Protein 1PHK (pdb70)

Secondary structure (DSSP, 8-state):
-TTTEEEEEEEEE-SSEEEEEEEETTTTEEEEEEEEETT-STT--HHHHHHHHHHHHHHHHHHHHHTT-TTBPPEEEEEE-SSEEEEEEE--TT-BHHHHHHHHSS--HHHHHHHHHHHHHHHHHHHHTTEE-S--SGGGEEE-TT--EEE---TT-EEPPTT--B----S-GGG--HHHHHHHH-TTS--B-THHHHHHHHHHHHHHHHSS-SS--SSHHHHHHHHHHT-----TTTGGGS-HHHHHHHHHH--SSGGGSPPHHHHTTSGGG-TT-

Solvent-accessible surface area: 13698 Å² total; per-residue (Å²): 19,107,142,53,9,73,55,71,91,72,85,28,167,38,163,34,14,32,36,75,60,0,24,38,94,98,68,98,128,56,36,9,0,31,16,8,29,0,50,41,42,85,100,60,41,95,103,64,35,113,98,22,45,99,42,4,72,87,9,5,62,1,2,150,94,9,49,61,47,100,21,6,5,66,21,94,43,38,58,97,68,129,30,76,2,10,0,0,20,47,26,21,116,94,24,48,0,93,72,47,14,88,154,84,103,47,2,63,35,156,55,0,43,132,10,0,84,14,0,0,80,0,0,34,34,1,23,177,76,40,0,0,0,26,16,1,27,1,52,10,0,36,2,24,86,110,74,52,4,36,0,15,40,1,25,73,2,6,74,13,99,132,66,70,105,9,88,94,75,28,23,50,63,4,27,12,1,2,7,6,6,65,2,63,144,67,120,132,36,109,9,5,3,59,62,3,1,3,0,11,0,0,0,0,0,12,12,0,1,9,33,51,49,15,2,153,61,111,47,58,69,69,15,40,158,46,0,44,62,18,108,46,134,52,15,84,107,80,5,106,134,33,45,114,55,0,31,51,0,0,37,101,0,11,34,39,92,28,129,154,8,39,63,3,131,79,0,38,67,9,92,10,8,74,125,196,155

GO terms:
  GO:0004689 phosphorylase kinase activity (F, IDA)
  GO:0005964 phosphorylase kinase complex (C, IDA)
  GO:0098723 skeletal muscle myofibril (C, IDA)

CATH classification: 3.30.200.20 (+1 more: 1.10.510.10)

Organism: Oryctolagus cuniculus (NCBI:txid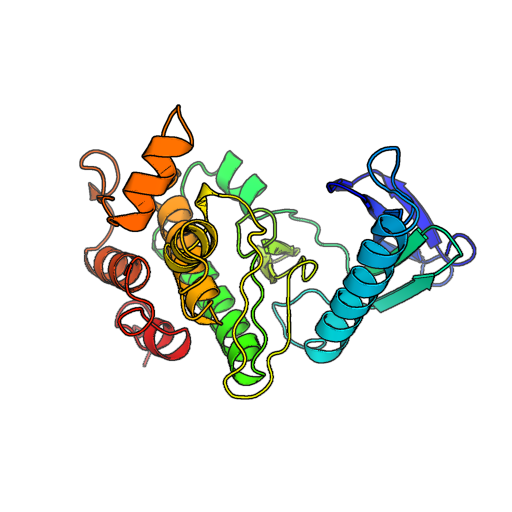9986)

Sequence (277 aa):
FYENYEPKEILGRGVSSVVRRCIHKPTCKEYAVKIIDVTGGGSFSAEEVQELREATLKEVDILRKVSGHPNIIQLKDTYETNTFFFLVFDLMKKGELFDYLTEKVTLSEKETRKIMRALLEVICALHKLNIVHRDLKPENILLDDDMNIKLTDFGFSCQLDPGEKLREVCGTPSYLAPEIIECSMNDNHPGYGKEVDMWSTGVIMYTLLAGSPPFWHRKQMLMLRMIMSGNYQFGSPEWDDYSDTVKDLVSRFLVVQPQKRYTAEEALAHPFFQQYV

Structure (mmCIF, N/CA/C/O backbone):
data_1PHK
#
_entry.id   1PHK
#
_cell.length_a   47.600
_cell.length_b   67.400
_cell.length_c   110.800
_cell.angle_alpha   90.00
_cell.angle_beta   90.00
_cell.angle_gamma   90.00
#
_symmetry.space_group_name_H-M   'P 21 21 21'
#
loop_
_entity.id
_entity.type
_entity.pdbx_description
1 polymer 'PHOSPHORYLASE KINASE'
2 non-polymer 'MANGANESE (II) ION'
3 non-polymer "ADENOSINE-5'-TRIPHOSPHATE"
4 water water
#
loop_
_atom_site.group_PDB
_atom_site.id
_atom_site.type_symbol
_atom_site.label_atom_id
_atom_site.label_alt_id
_atom_site.label_comp_id
_atom_site.label_asym_id
_atom_site.label_entity_id
_atom_site.label_seq_id
_atom_site.pdbx_PDB_ins_code
_atom_site.Cartn_x
_atom_site.Cartn_y
_atom_site.Cartn_z
_atom_site.occupancy
_atom_site.B_iso_or_equiv
_atom_site.auth_seq_id
_atom_site.auth_comp_id
_atom_site.auth_asym_id
_atom_site.auth_atom_id
_atom_site.pdbx_PDB_model_num
ATOM 1 N N . PHE A 1 15 ? 14.448 4.377 29.533 1.00 47.39 15 PHE A N 1
ATOM 2 C CA . PHE A 1 15 ? 13.841 4.358 28.207 1.00 45.90 15 PHE A CA 1
ATOM 3 C C . PHE A 1 15 ? 14.080 3.019 27.504 1.00 45.53 15 PHE A C 1
ATOM 4 O O . PHE A 1 15 ? 13.135 2.306 27.148 1.00 40.11 15 PHE A O 1
ATOM 12 N N . TYR A 1 16 ? 15.357 2.671 27.382 1.00 48.06 16 TYR A N 1
ATOM 13 C CA . TYR A 1 16 ? 15.804 1.446 26.733 1.00 47.93 16 TYR A CA 1
ATOM 14 C C . TYR A 1 16 ? 15.329 0.143 27.380 1.00 48.72 16 TYR A C 1
ATOM 15 O O . TYR A 1 16 ? 15.582 -0.940 26.853 1.00 53.13 16 TYR A O 1
ATOM 24 N N . GLU A 1 17 ? 14.684 0.228 28.535 1.00 48.15 17 GLU A N 1
ATOM 25 C CA . GLU A 1 17 ? 14.193 -0.974 29.188 1.00 51.50 17 GLU A CA 1
ATOM 26 C C . GLU A 1 17 ? 12.775 -1.262 28.696 1.00 51.62 17 GLU A C 1
ATOM 27 O O . GLU A 1 17 ? 12.261 -2.378 28.842 1.00 51.40 17 GLU A O 1
ATOM 33 N N . ASN A 1 18 ? 12.139 -0.245 28.122 1.00 44.84 18 ASN A N 1
ATOM 34 C CA . ASN A 1 18 ? 10.779 -0.390 27.624 1.00 38.37 18 ASN A CA 1
ATOM 35 C C . ASN A 1 18 ? 10.695 -0.242 26.120 1.00 35.10 18 ASN A C 1
ATOM 36 O O . ASN A 1 18 ? 9.674 -0.582 25.522 1.00 34.25 18 ASN A O 1
ATOM 41 N N . TYR A 1 19 ? 11.745 0.302 25.512 1.00 33.89 19 TYR A N 1
ATOM 42 C CA . TYR A 1 19 ? 11.750 0.521 24.068 1.00 32.47 19 TYR A CA 1
ATOM 43 C C . TYR A 1 19 ? 13.035 0.071 23.411 1.00 31.52 19 TYR A C 1
ATOM 44 O O . TYR A 1 19 ? 14.119 0.213 23.971 1.00 31.10 19 TYR A O 1
ATOM 53 N N . GLU A 1 20 ? 12.892 -0.461 22.205 1.00 39.49 20 GLU A N 1
ATOM 54 C CA . GLU A 1 20 ? 14.008 -0.919 21.384 1.00 41.67 20 GLU A CA 1
ATOM 55 C C . GLU A 1 20 ? 14.222 0.163 20.305 1.00 40.34 20 GLU A C 1
ATOM 56 O O . GLU A 1 20 ? 13.343 0.380 19.453 1.00 34.27 20 GLU A O 1
ATOM 62 N N . PRO A 1 21 ? 15.324 0.938 20.412 1.00 40.40 21 PRO A N 1
ATOM 63 C CA . PRO A 1 21 ? 15.665 2.011 19.464 1.00 40.35 21 PRO A CA 1
ATOM 64 C C . PRO A 1 21 ? 16.042 1.517 18.068 1.00 39.64 21 PRO A C 1
ATOM 65 O O . PRO A 1 21 ? 16.859 0.607 17.916 1.00 39.84 21 PRO A O 1
ATOM 69 N N . LYS A 1 22 ? 15.411 2.119 17.066 1.00 37.08 22 LYS A N 1
ATOM 70 C CA . LYS A 1 22 ? 15.641 1.780 15.671 1.00 34.07 22 LYS A CA 1
ATOM 71 C C . LYS A 1 22 ? 16.422 2.859 14.926 1.00 35.89 22 LYS A C 1
ATOM 72 O O . LYS A 1 22 ? 17.356 3.459 15.490 1.00 32.70 22 LYS A O 1
ATOM 78 N N . GLU A 1 23 ? 16.056 3.094 13.662 1.00 36.65 23 GLU A N 1
ATOM 79 C CA . GLU A 1 23 ? 16.755 4.078 12.834 1.00 42.39 23 GLU A CA 1
ATOM 80 C C . GLU A 1 23 ? 16.383 5.522 13.050 1.00 36.64 23 GLU A C 1
ATOM 81 O O . GLU A 1 23 ? 15.292 5.843 13.528 1.00 39.42 23 GLU A O 1
ATOM 87 N N . ILE A 1 24 ? 17.315 6.384 12.665 1.00 35.32 24 ILE A N 1
ATOM 88 C CA . ILE A 1 24 ? 17.166 7.820 12.776 1.00 35.85 24 ILE A CA 1
ATOM 89 C C . ILE A 1 24 ? 16.108 8.316 11.795 1.00 36.65 24 ILE A C 1
ATOM 90 O O . ILE A 1 24 ? 16.043 7.865 10.647 1.00 40.38 24 ILE A O 1
ATOM 95 N N . LEU A 1 25 ? 15.218 9.158 12.300 1.00 36.05 25 LEU A N 1
ATOM 96 C CA . LEU A 1 25 ? 14.146 9.736 11.511 1.00 40.84 25 LEU A CA 1
ATOM 97 C C . LEU A 1 25 ? 14.466 11.211 11.295 1.00 45.25 25 LEU A C 1
ATOM 98 O O . LEU A 1 25 ? 13.988 11.850 10.360 1.00 48.81 25 LEU A O 1
ATOM 103 N N . GLY A 1 26 ? 15.265 11.755 12.194 1.00 46.32 26 GLY A N 1
ATOM 104 C CA . GLY A 1 26 ? 15.611 13.146 12.100 1.00 47.38 26 GLY A CA 1
ATOM 105 C C . GLY A 1 26 ? 16.654 13.441 13.138 1.00 51.74 26 GLY A C 1
ATOM 106 O O . GLY A 1 26 ? 17.064 12.568 13.908 1.00 51.35 26 GLY A O 1
ATOM 107 N N . ARG A 1 27 ? 17.064 14.692 13.174 1.00 51.75 27 ARG A N 1
ATOM 108 C CA . ARG A 1 27 ? 18.092 15.134 14.087 1.00 52.04 27 ARG A CA 1
ATOM 109 C C . ARG A 1 27 ? 17.818 16.620 14.215 1.00 53.98 27 ARG A C 1
ATOM 110 O O . ARG A 1 27 ? 17.271 17.234 13.291 1.00 56.05 27 ARG A O 1
ATOM 118 N N . GLY A 1 28 ? 18.136 17.176 15.372 1.00 52.04 28 GLY A N 1
ATOM 119 C CA . GLY A 1 28 ? 17.914 18.587 15.603 1.00 49.02 28 GLY A CA 1
ATOM 120 C C . GLY A 1 28 ? 19.213 19.127 16.131 1.00 53.11 28 GLY A C 1
ATOM 121 O O . GLY A 1 28 ? 20.176 18.372 16.268 1.00 52.01 28 GLY A O 1
ATOM 122 N N . VAL A 1 29 ? 19.245 20.408 16.471 1.00 58.09 29 VAL A N 1
ATOM 123 C CA . VAL A 1 29 ? 20.468 21.018 16.980 1.00 61.26 29 VAL A CA 1
ATOM 124 C C . VAL A 1 29 ? 21.066 20.269 18.171 1.00 62.72 29 VAL A C 1
ATOM 125 O O . VAL A 1 29 ? 22.279 20.066 18.234 1.00 60.91 29 VAL A O 1
ATOM 129 N N . SER A 1 30 ? 20.217 19.850 19.105 1.00 67.72 30 SER A N 1
ATOM 130 C CA . SER A 1 30 ? 20.698 19.143 20.293 1.00 73.18 30 SER A CA 1
ATOM 131 C C . SER A 1 30 ? 20.066 17.760 20.517 1.00 72.59 30 SER A C 1
ATOM 132 O O . SER A 1 30 ? 20.256 17.136 21.573 1.00 73.82 30 SER A O 1
ATOM 135 N N . SER A 1 31 ? 19.368 17.251 19.510 1.00 66.09 31 SER A N 1
ATOM 136 C CA . SER A 1 31 ? 18.709 15.969 19.665 1.00 57.96 31 SER A CA 1
ATOM 137 C C . SER A 1 31 ? 18.734 15.055 18.441 1.00 55.16 31 SER A C 1
ATOM 138 O O . SER A 1 31 ? 19.255 15.399 17.382 1.00 57.92 31 SER A O 1
ATOM 141 N N . VAL A 1 32 ? 18.170 13.869 18.627 1.00 46.10 32 VAL A N 1
ATOM 142 C CA . VAL A 1 32 ? 18.071 12.857 17.591 1.00 39.46 32 VAL A CA 1
ATOM 143 C C . VAL A 1 32 ? 16.685 12.270 17.736 1.00 38.24 32 VAL A C 1
ATOM 144 O O . VAL A 1 32 ? 16.178 12.126 18.840 1.00 41.23 32 VAL A O 1
ATOM 148 N N . VAL A 1 33 ? 16.041 12.004 16.612 1.00 39.03 33 VAL A N 1
ATOM 149 C CA . VAL A 1 33 ? 14.719 11.412 16.622 1.00 34.99 33 VAL A CA 1
ATOM 150 C C . VAL A 1 33 ? 14.912 10.074 15.942 1.00 35.38 33 VAL A C 1
ATOM 151 O O . VAL A 1 33 ? 15.536 9.993 14.883 1.00 30.84 33 VAL A O 1
ATOM 155 N N . ARG A 1 34 ? 14.465 9.020 16.612 1.00 37.47 34 ARG A N 1
ATOM 156 C CA . ARG A 1 34 ? 14.596 7.665 16.105 1.00 34.36 34 ARG A CA 1
ATOM 157 C C . ARG A 1 34 ? 13.296 6.929 16.169 1.00 33.35 34 ARG A C 1
ATOM 158 O O . ARG A 1 34 ? 12.461 7.189 17.037 1.00 34.47 34 ARG A O 1
ATOM 166 N N . ARG A 1 35 ? 13.121 5.998 15.245 1.00 28.66 35 ARG A N 1
ATOM 167 C CA . ARG A 1 35 ? 11.937 5.172 15.277 1.00 35.18 35 ARG A CA 1
ATOM 168 C C . ARG A 1 35 ? 12.260 4.227 16.452 1.00 38.74 35 ARG A C 1
ATOM 169 O O . ARG A 1 35 ? 13.433 3.967 16.741 1.00 33.22 35 ARG A O 1
ATOM 177 N N . CYS A 1 36 ? 11.252 3.743 17.161 1.00 34.60 36 CYS A N 1
ATOM 178 C CA . CYS A 1 36 ? 11.528 2.838 18.266 1.00 30.16 36 CYS A CA 1
ATOM 179 C C . CYS A 1 36 ? 10.355 1.892 18.445 1.00 31.64 36 CYS A C 1
ATOM 180 O O . CYS A 1 36 ? 9.239 2.146 17.955 1.00 26.57 36 CYS A O 1
ATOM 183 N N . ILE A 1 37 ? 10.621 0.770 19.108 1.00 38.17 37 ILE A N 1
ATOM 184 C CA . ILE A 1 37 ? 9.588 -0.235 19.347 1.00 37.24 37 ILE A CA 1
ATOM 185 C C . ILE A 1 37 ? 9.295 -0.379 20.837 1.00 32.66 37 ILE A C 1
ATOM 186 O O . ILE A 1 37 ? 10.210 -0.527 21.654 1.00 30.21 37 ILE A O 1
ATOM 191 N N . HIS A 1 38 ? 8.024 -0.261 21.197 1.00 30.78 38 HIS A N 1
ATOM 192 C CA . HIS A 1 38 ? 7.629 -0.423 22.574 1.00 34.45 38 HIS A CA 1
ATOM 193 C C . HIS A 1 38 ? 7.652 -1.938 22.828 1.00 34.63 38 HIS A C 1
ATOM 194 O O . HIS A 1 38 ? 6.771 -2.659 22.359 1.00 29.38 38 HIS A O 1
ATOM 201 N N . LYS A 1 39 ? 8.633 -2.406 23.596 1.00 37.44 39 LYS A N 1
ATOM 202 C CA . LYS A 1 39 ? 8.794 -3.833 23.879 1.00 36.91 39 LYS A CA 1
ATOM 203 C C . LYS A 1 39 ? 7.533 -4.615 24.236 1.00 39.98 39 LYS A C 1
ATOM 204 O O . LYS A 1 39 ? 7.200 -5.596 23.561 1.00 43.96 39 LYS A O 1
ATOM 210 N N . PRO A 1 40 ? 6.785 -4.176 25.255 1.00 38.85 40 PRO A N 1
ATOM 211 C CA . PRO A 1 40 ? 5.568 -4.903 25.628 1.00 38.04 40 PRO A CA 1
ATOM 212 C C . PRO A 1 40 ? 4.533 -5.061 24.520 1.00 41.36 40 PRO A C 1
ATOM 213 O O . PRO A 1 40 ? 4.013 -6.149 24.289 1.00 46.06 40 PRO A O 1
ATOM 217 N N . THR A 1 41 ? 4.224 -3.966 23.843 1.00 45.99 41 THR A N 1
ATOM 218 C CA . THR A 1 41 ? 3.215 -3.991 22.792 1.00 46.56 41 THR A CA 1
ATOM 219 C C . THR A 1 41 ? 3.740 -4.347 21.408 1.00 44.00 41 THR A C 1
ATOM 220 O O . THR A 1 41 ? 3.000 -4.859 20.572 1.00 42.43 41 THR A O 1
ATOM 224 N N . CYS A 1 42 ? 5.027 -4.098 21.193 1.00 43.77 42 CYS A N 1
ATOM 225 C CA . CYS A 1 42 ? 5.693 -4.325 19.912 1.00 45.67 42 CYS A CA 1
ATOM 226 C C . CYS A 1 42 ? 5.268 -3.278 18.874 1.00 42.71 42 CYS A C 1
ATOM 227 O O . CYS A 1 42 ? 5.571 -3.403 17.697 1.00 43.97 42 CYS A O 1
ATOM 230 N N . LYS A 1 43 ? 4.588 -2.231 19.331 1.00 42.94 43 LYS A N 1
ATOM 231 C CA . LYS A 1 43 ? 4.133 -1.146 18.466 1.00 34.96 43 LYS A CA 1
ATOM 232 C C . LYS A 1 43 ? 5.271 -0.142 18.311 1.00 30.87 43 LYS A C 1
ATOM 233 O O . LYS A 1 43 ? 6.113 -0.004 19.205 1.00 30.26 43 LYS A O 1
ATOM 239 N N . GLU A 1 44 ? 5.339 0.504 17.151 1.00 31.50 44 GLU A N 1
ATOM 240 C CA . GLU A 1 44 ? 6.404 1.471 16.888 1.00 30.02 44 GLU A CA 1
ATOM 241 C C . GLU A 1 44 ? 6.008 2.903 17.216 1.00 22.43 44 GLU A C 1
ATOM 242 O O . GLU A 1 44 ? 4.833 3.262 17.198 1.00 20.46 44 GLU A O 1
ATOM 248 N N . TYR A 1 45 ? 6.995 3.692 17.603 1.00 23.25 45 TYR A N 1
ATOM 249 C CA . TYR A 1 45 ? 6.777 5.085 17.955 1.00 24.31 45 TYR A CA 1
ATOM 250 C C . TYR A 1 45 ? 8.022 5.835 17.531 1.00 24.71 45 TYR A C 1
ATOM 251 O O . TYR A 1 45 ? 8.971 5.249 16.990 1.00 30.32 45 TYR A O 1
ATOM 260 N N . ALA A 1 46 ? 8.028 7.131 17.805 1.00 25.59 46 ALA A N 1
ATOM 261 C CA . ALA A 1 46 ? 9.172 7.958 17.491 1.00 29.07 46 ALA A CA 1
ATOM 262 C C . ALA A 1 46 ? 9.644 8.504 18.824 1.00 30.86 46 ALA A C 1
ATOM 263 O O . ALA A 1 46 ? 8.835 8.844 19.695 1.00 30.35 46 ALA A O 1
ATOM 265 N N . VAL A 1 47 ? 10.953 8.544 19.008 1.00 28.95 47 VAL A N 1
ATOM 266 C CA . VAL A 1 47 ? 11.493 9.059 20.243 1.00 31.02 47 VAL A CA 1
ATOM 267 C C . VAL A 1 47 ? 12.480 10.157 19.944 1.00 31.07 47 VAL A C 1
ATOM 268 O O . VAL A 1 47 ? 13.416 9.980 19.164 1.00 32.92 47 VAL A O 1
ATOM 272 N N . LYS A 1 48 ? 12.189 11.328 20.492 1.00 32.81 48 LYS A N 1
ATOM 273 C CA . LYS A 1 48 ? 13.046 12.482 20.351 1.00 31.58 48 LYS A CA 1
ATOM 274 C C . LYS A 1 48 ? 13.925 12.458 21.598 1.00 37.40 48 LYS A C 1
ATOM 275 O O . LYS A 1 48 ? 13.433 12.554 22.734 1.00 40.42 48 LYS A O 1
ATOM 281 N N . ILE A 1 49 ? 15.209 12.219 21.376 1.00 36.49 49 ILE A N 1
ATOM 282 C CA . ILE A 1 49 ? 16.186 12.150 22.440 1.00 38.23 49 ILE A CA 1
ATOM 283 C C . ILE A 1 49 ? 16.968 13.443 22.456 1.00 40.98 49 ILE A C 1
ATOM 284 O O . ILE A 1 49 ? 17.741 13.715 21.539 1.00 39.80 49 ILE A O 1
ATOM 289 N N . ILE A 1 50 ? 16.810 14.194 23.543 1.00 45.60 50 ILE A N 1
ATOM 290 C CA . ILE A 1 50 ? 17.460 15.486 23.728 1.00 43.87 50 ILE A CA 1
ATOM 291 C C . ILE A 1 50 ? 18.657 15.436 24.675 1.00 49.23 50 ILE A C 1
ATOM 292 O O . ILE A 1 50 ? 18.508 15.113 25.858 1.00 50.47 50 ILE A O 1
ATOM 297 N N . ASP A 1 51 ? 19.846 15.731 24.159 1.00 52.07 51 ASP A N 1
ATOM 298 C CA . ASP A 1 51 ? 21.025 15.738 25.009 1.00 60.14 51 ASP A CA 1
ATOM 299 C C . ASP A 1 51 ? 21.186 17.140 25.578 1.00 62.22 51 ASP A C 1
ATOM 300 O O . ASP A 1 51 ? 21.716 18.044 24.921 1.00 61.21 51 ASP A O 1
ATOM 305 N N . VAL A 1 52 ? 20.713 17.292 26.811 1.00 62.83 52 VAL A N 1
ATOM 306 C CA . VAL A 1 52 ? 20.753 18.553 27.538 1.00 65.44 52 VAL A CA 1
ATOM 307 C C . VAL A 1 52 ? 22.173 19.105 27.703 1.00 65.40 52 VAL A C 1
ATOM 308 O O . VAL A 1 52 ? 22.379 20.321 27.671 1.00 68.17 52 VAL A O 1
ATOM 312 N N . THR A 1 53 ? 23.147 18.215 27.864 1.00 65.15 53 THR A N 1
ATOM 313 C CA . THR A 1 53 ? 24.535 18.628 28.041 1.00 68.84 53 THR A CA 1
ATOM 314 C C . THR A 1 53 ? 25.247 19.071 26.754 1.00 72.27 53 THR A C 1
ATOM 315 O O . THR A 1 53 ? 26.288 19.724 26.812 1.00 75.89 53 THR A O 1
ATOM 319 N N . GLY A 1 54 ? 24.695 18.692 25.604 1.00 71.68 54 GLY A N 1
ATOM 320 C CA . GLY A 1 54 ? 25.254 19.070 24.314 1.00 68.24 54 GLY A CA 1
ATOM 321 C C . GLY A 1 54 ? 26.757 18.995 24.099 1.00 72.19 54 GLY A C 1
ATOM 322 O O . GLY A 1 54 ? 27.291 17.926 23.807 1.00 70.27 54 GLY A O 1
ATOM 323 N N . GLY A 1 55 ? 27.433 20.137 24.233 1.00 76.25 55 GLY A N 1
ATOM 324 C CA . GLY A 1 55 ? 28.874 20.201 24.025 1.00 80.69 55 GLY A CA 1
ATOM 325 C C . GLY A 1 55 ? 29.557 21.478 24.506 1.00 84.19 55 GLY A C 1
ATOM 326 O O . GLY A 1 55 ? 29.131 22.088 25.480 1.00 85.48 55 GLY A O 1
ATOM 327 N N . GLY A 1 56 ? 30.592 21.904 23.780 1.00 87.67 56 GLY A N 1
ATOM 328 C CA . GLY A 1 56 ? 31.365 23.093 24.140 1.00 93.10 56 GLY A CA 1
ATOM 329 C C . GLY A 1 56 ? 30.654 24.375 24.543 1.00 94.47 56 GLY A C 1
ATOM 330 O O . GLY A 1 56 ? 30.936 24.940 25.602 1.00 92.69 56 GLY A O 1
ATOM 331 N N . SER A 1 57 ? 29.776 24.871 23.679 1.00 96.69 57 SER A N 1
ATOM 332 C CA . SER A 1 57 ? 29.035 26.092 23.968 1.00 98.68 57 SER A CA 1
ATOM 333 C C . SER A 1 57 ? 28.049 25.822 25.103 1.00 100.40 57 SER A C 1
ATOM 334 O O . SER A 1 57 ? 27.439 26.746 25.649 1.00 101.57 57 SER A O 1
ATOM 337 N N . PHE A 1 58 ? 27.893 24.549 25.455 1.00 99.59 58 PHE A N 1
ATOM 338 C CA . PHE A 1 58 ? 26.998 24.171 26.538 1.00 97.47 58 PHE A CA 1
ATOM 339 C C . PHE A 1 58 ? 27.712 24.303 27.862 1.00 95.28 58 PHE A C 1
ATOM 340 O O . PHE A 1 58 ? 28.101 23.322 28.497 1.00 93.69 58 PHE A O 1
ATOM 348 N N . SER A 1 59 ? 27.894 25.559 28.243 1.00 94.47 59 SER A N 1
ATOM 349 C CA . SER A 1 59 ? 28.538 25.930 29.486 1.00 96.42 59 SER A CA 1
ATOM 350 C C . SER A 1 59 ? 27.668 25.472 30.651 1.00 95.42 59 SER A C 1
ATOM 351 O O . SER A 1 59 ? 26.524 25.056 30.457 1.00 96.50 59 SER A O 1
ATOM 354 N N . ALA A 1 60 ? 28.195 25.613 31.863 1.00 95.97 60 ALA A N 1
ATOM 355 C CA . ALA A 1 60 ? 27.483 25.217 33.069 1.00 98.05 60 ALA A CA 1
ATOM 356 C C . ALA A 1 60 ? 26.048 25.725 33.039 1.00 98.12 60 ALA A C 1
ATOM 357 O O . ALA A 1 60 ? 25.115 25.022 33.422 1.00 98.50 60 ALA A O 1
ATOM 359 N N . GLU A 1 61 ? 25.884 26.946 32.550 1.00 97.30 61 GLU A N 1
ATOM 360 C CA . GLU A 1 61 ? 24.571 27.564 32.468 1.00 97.82 61 GLU A CA 1
ATOM 361 C C . GLU A 1 61 ? 23.735 27.042 31.301 1.00 94.62 61 GLU A C 1
ATOM 362 O O . GLU A 1 61 ? 22.557 26.721 31.469 1.00 91.84 61 GLU A O 1
ATOM 368 N N . GLU A 1 62 ? 24.362 26.890 30.140 1.00 91.30 62 GLU A N 1
ATOM 369 C CA . GLU A 1 62 ? 23.648 26.425 28.960 1.00 90.35 62 GLU A CA 1
ATOM 370 C C . GLU A 1 62 ? 22.892 25.114 29.132 1.00 87.15 62 GLU A C 1
ATOM 371 O O . GLU A 1 62 ? 21.730 25.019 28.742 1.00 82.14 62 GLU A O 1
ATOM 377 N N . VAL A 1 63 ? 23.533 24.119 29.737 1.00 86.59 63 VAL A N 1
ATOM 378 C CA . VAL A 1 63 ? 22.895 22.823 29.970 1.00 86.91 63 VAL A CA 1
ATOM 379 C C . VAL A 1 63 ? 21.538 23.018 30.660 1.00 90.78 63 VAL A C 1
ATOM 380 O O . VAL A 1 63 ? 20.540 22.405 30.285 1.00 90.97 63 VAL A O 1
ATOM 384 N N . GLN A 1 64 ? 21.499 23.909 31.643 1.00 93.75 64 GLN A N 1
ATOM 385 C CA . GLN A 1 64 ? 20.261 24.188 32.358 1.00 94.24 64 GLN A CA 1
ATOM 386 C C . GLN A 1 64 ? 19.265 24.933 31.466 1.00 90.04 64 GLN A C 1
ATOM 387 O O . GLN A 1 64 ? 18.048 24.773 31.609 1.00 89.24 64 GLN A O 1
ATOM 393 N N . GLU A 1 65 ? 19.777 25.729 30.535 1.00 85.92 65 GLU A N 1
ATOM 394 C CA . GLU A 1 65 ? 18.906 26.474 29.634 1.00 86.21 65 GLU A CA 1
ATOM 395 C C . GLU A 1 65 ? 18.077 25.477 28.834 1.00 81.66 65 GLU A C 1
ATOM 396 O O . GLU A 1 65 ? 16.877 25.671 28.630 1.00 79.61 65 GLU A O 1
ATOM 402 N N . LEU A 1 66 ? 18.719 24.377 28.451 1.00 76.08 66 LEU A N 1
ATOM 403 C CA . LEU A 1 66 ? 18.078 23.331 27.670 1.00 71.13 66 LEU A CA 1
ATOM 404 C C . LEU A 1 66 ? 17.110 22.491 28.508 1.00 70.39 66 LEU A C 1
ATOM 405 O O . LEU A 1 66 ? 15.993 22.209 28.073 1.00 68.99 66 LEU A O 1
ATOM 410 N N . ARG A 1 67 ? 17.532 22.101 29.708 1.00 71.84 67 ARG A N 1
ATOM 411 C CA . ARG A 1 67 ? 16.698 21.293 30.598 1.00 72.97 67 ARG A CA 1
ATOM 412 C C . ARG A 1 67 ? 15.352 21.978 30.816 1.00 72.83 67 ARG A C 1
ATOM 413 O O . ARG A 1 67 ? 14.294 21.379 30.614 1.00 73.22 67 ARG A O 1
ATOM 421 N N . GLU A 1 68 ? 15.403 23.258 31.166 1.00 74.41 68 GLU A N 1
ATOM 422 C CA . GLU A 1 68 ? 14.197 24.046 31.399 1.00 73.80 68 GLU A CA 1
ATOM 423 C C . GLU A 1 68 ? 13.339 24.179 30.130 1.00 65.19 68 GLU A C 1
ATOM 424 O O . GLU A 1 68 ? 12.108 24.116 30.190 1.00 67.78 68 GLU A O 1
ATOM 430 N N . ALA A 1 69 ? 13.990 24.336 28.983 1.00 56.95 69 ALA A N 1
ATOM 431 C CA . ALA A 1 69 ? 13.291 24.453 27.700 1.00 49.44 69 ALA A CA 1
ATOM 432 C C . ALA A 1 69 ? 12.571 23.150 27.352 1.00 47.19 69 ALA A C 1
ATOM 433 O O . ALA A 1 69 ? 11.406 23.152 26.925 1.00 40.35 69 ALA A O 1
ATOM 435 N N . THR A 1 70 ? 13.269 22.035 27.532 1.00 43.06 70 THR A N 1
ATOM 436 C CA . THR A 1 70 ? 12.689 20.735 27.243 1.00 42.42 70 THR A CA 1
ATOM 437 C C . THR A 1 70 ? 11.428 20.557 28.084 1.00 45.25 70 THR A C 1
ATOM 438 O O . THR A 1 70 ? 10.368 20.177 27.565 1.00 41.70 70 THR A O 1
ATOM 442 N N . LEU A 1 71 ? 11.536 20.916 29.364 1.00 47.75 71 LEU A N 1
ATOM 443 C CA . LEU A 1 71 ? 10.419 20.821 30.304 1.00 44.48 71 LEU A CA 1
ATOM 444 C C . LEU A 1 71 ? 9.251 21.672 29.834 1.00 40.08 71 LEU A C 1
ATOM 445 O O . LEU A 1 71 ? 8.095 21.274 29.950 1.00 42.08 71 LEU A O 1
ATOM 450 N N . LYS A 1 72 ? 9.552 22.834 29.273 1.00 42.16 72 LYS A N 1
ATOM 451 C CA . LYS A 1 72 ? 8.497 23.694 28.762 1.00 42.04 72 LYS A CA 1
ATOM 452 C C . LYS A 1 72 ? 7.845 22.968 27.571 1.00 38.97 72 LYS A C 1
ATOM 453 O O . LYS A 1 72 ? 6.614 22.855 27.491 1.00 32.30 72 LYS A O 1
ATOM 459 N N . GLU A 1 73 ? 8.687 22.396 26.706 1.00 40.49 73 GLU A N 1
ATOM 460 C CA . GLU A 1 73 ? 8.233 21.654 25.519 1.00 37.51 73 GLU A CA 1
ATOM 461 C C . GLU A 1 73 ? 7.239 20.558 25.900 1.00 35.71 73 GLU A C 1
ATOM 462 O O . GLU A 1 73 ? 6.124 20.479 25.349 1.00 31.61 73 GLU A O 1
ATOM 468 N N . VAL A 1 74 ? 7.655 19.729 26.862 1.00 31.89 74 VAL A N 1
ATOM 469 C CA . VAL A 1 74 ? 6.845 18.636 27.394 1.00 26.43 74 VAL A CA 1
ATOM 470 C C . VAL A 1 74 ? 5.546 19.193 27.974 1.00 31.00 74 VAL A C 1
ATOM 471 O O . VAL A 1 74 ? 4.461 18.625 27.777 1.00 31.69 74 VAL A O 1
ATOM 475 N N . ASP A 1 75 ? 5.671 20.321 28.678 1.00 37.32 75 ASP A N 1
ATOM 476 C CA . ASP A 1 75 ? 4.545 20.995 29.317 1.00 32.50 75 ASP A CA 1
ATOM 477 C C . ASP A 1 75 ? 3.501 21.393 28.278 1.00 24.88 75 ASP A C 1
ATOM 478 O O . ASP A 1 75 ? 2.303 21.079 28.413 1.00 21.57 75 ASP A O 1
ATOM 483 N N . ILE A 1 76 ? 3.963 22.054 27.218 1.00 31.09 76 ILE A N 1
ATOM 484 C CA . ILE A 1 76 ? 3.063 22.480 26.133 1.00 36.18 76 ILE A CA 1
ATOM 485 C C . ILE A 1 76 ? 2.445 21.241 25.493 1.00 31.62 76 ILE A C 1
ATOM 486 O O . ILE A 1 76 ? 1.235 21.198 25.267 1.00 32.71 76 ILE A O 1
ATOM 491 N N . LEU A 1 77 ? 3.283 20.239 25.211 1.00 32.43 77 LEU A N 1
ATOM 492 C CA . LEU A 1 77 ? 2.827 18.997 24.599 1.00 28.77 77 LEU A CA 1
ATOM 493 C C . LEU A 1 77 ? 1.660 18.430 25.382 1.00 33.59 77 LEU A C 1
ATOM 494 O O . LEU A 1 77 ? 0.587 18.164 24.820 1.00 33.75 77 LEU A O 1
ATOM 499 N N . ARG A 1 78 ? 1.836 18.363 26.701 1.00 38.65 78 ARG A N 1
ATOM 500 C CA . ARG A 1 78 ? 0.796 17.852 27.590 1.00 38.42 78 ARG A CA 1
ATOM 501 C C . ARG A 1 78 ? -0.445 18.719 27.537 1.00 34.88 78 ARG A C 1
ATOM 502 O O . ARG A 1 78 ? -1.560 18.203 27.516 1.00 36.24 78 ARG A O 1
ATOM 510 N N . LYS A 1 79 ? -0.254 20.031 27.444 1.00 38.67 79 LYS A N 1
ATOM 511 C CA . LYS A 1 79 ? -1.390 20.949 27.374 1.00 43.26 79 LYS A CA 1
ATOM 512 C C . LYS A 1 79 ? -2.222 20.818 26.085 1.00 48.61 79 LYS A C 1
ATOM 513 O O . LYS A 1 79 ? -3.446 20.997 26.106 1.00 50.05 79 LYS A O 1
ATOM 519 N N . VAL A 1 80 ? -1.566 20.528 24.960 1.00 48.34 80 VAL A N 1
ATOM 520 C CA . VAL A 1 80 ? -2.282 20.408 23.686 1.00 46.38 80 VAL A CA 1
ATOM 521 C C . VAL A 1 80 ? -2.646 18.980 23.318 1.00 47.08 80 VAL A C 1
ATOM 522 O O . VAL A 1 80 ? -3.314 18.754 22.302 1.00 45.84 80 VAL A O 1
ATOM 526 N N . SER A 1 81 ? -2.218 18.021 24.136 1.00 46.94 81 SER A N 1
ATOM 527 C CA . SER A 1 81 ? -2.517 16.618 23.864 1.00 49.65 81 SER A CA 1
ATOM 528 C C . SER A 1 81 ? -4.012 16.417 23.627 1.00 47.89 81 SER A C 1
ATOM 529 O O . SER A 1 81 ? -4.849 16.981 24.334 1.00 55.42 81 SER A O 1
ATOM 532 N N . GLY A 1 82 ? -4.340 15.680 22.574 1.00 44.06 82 GLY A N 1
ATOM 533 C CA . GLY A 1 82 ? -5.732 15.426 22.278 1.00 39.19 82 GLY A CA 1
ATOM 534 C C . GLY A 1 82 ? -6.251 15.992 20.979 1.00 37.86 82 GLY A C 1
ATOM 535 O O . GLY A 1 82 ? -7.335 15.602 20.547 1.00 40.13 82 GLY A O 1
ATOM 536 N N . HIS A 1 83 ? -5.516 16.914 20.356 1.00 39.84 83 HIS A N 1
ATOM 537 C CA . HIS A 1 83 ? -5.976 17.497 19.089 1.00 39.82 83 HIS A CA 1
ATOM 538 C C . HIS A 1 83 ? -5.651 16.560 17.920 1.00 37.01 83 HIS A C 1
ATOM 539 O O . HIS A 1 83 ? -4.498 16.182 17.736 1.00 40.33 83 HIS A O 1
ATOM 546 N N . PRO A 1 84 ? -6.644 16.301 17.039 1.00 35.10 84 PRO A N 1
ATOM 547 C CA . PRO A 1 84 ? -6.496 15.412 15.874 1.00 33.28 84 PRO A CA 1
ATOM 548 C C . PRO A 1 84 ? -5.310 15.715 14.972 1.00 39.35 84 PRO A C 1
ATOM 549 O O . PRO A 1 84 ? -4.805 14.818 14.308 1.00 45.19 84 PRO A O 1
ATOM 553 N N . ASN A 1 85 ? -4.855 16.966 14.949 1.00 35.22 85 ASN A N 1
ATOM 554 C CA . ASN A 1 85 ? -3.731 17.329 14.094 1.00 28.97 85 ASN A CA 1
ATOM 555 C C . ASN A 1 85 ? -2.471 17.800 14.774 1.00 27.52 85 ASN A C 1
ATOM 556 O O . ASN A 1 85 ? -1.621 18.439 14.151 1.00 27.74 85 ASN A O 1
ATOM 561 N N . ILE A 1 86 ? -2.351 17.522 16.064 1.00 27.68 86 ILE A N 1
ATOM 562 C CA . ILE A 1 86 ? -1.148 17.891 16.806 1.00 31.40 86 ILE A CA 1
ATOM 563 C C . ILE A 1 86 ? -0.520 16.564 17.243 1.00 32.47 86 ILE A C 1
ATOM 564 O O . ILE A 1 86 ? -1.231 15.586 17.511 1.00 32.20 86 ILE A O 1
ATOM 569 N N . ILE A 1 87 ? 0.805 16.528 17.291 1.00 32.16 87 ILE A N 1
ATOM 570 C CA . ILE A 1 87 ? 1.509 15.327 17.696 1.00 33.61 87 ILE A CA 1
ATOM 571 C C . ILE A 1 87 ? 1.158 14.993 19.141 1.00 39.28 87 ILE A C 1
ATOM 572 O O . ILE A 1 87 ? 1.025 15.890 19.979 1.00 39.21 87 ILE A O 1
ATOM 577 N N . GLN A 1 88 ? 1.014 13.701 19.425 1.00 39.19 88 GLN A N 1
ATOM 578 C CA . GLN A 1 88 ? 0.680 13.252 20.767 1.00 36.61 88 GLN A CA 1
ATOM 579 C C . GLN A 1 88 ? 1.872 12.679 21.525 1.00 33.27 88 GLN A C 1
ATOM 580 O O . GLN A 1 88 ? 2.512 11.729 21.078 1.00 33.33 88 GLN A O 1
ATOM 586 N N . LEU A 1 89 ? 2.212 13.331 22.634 1.00 30.07 89 LEU A N 1
ATOM 587 C CA . LEU A 1 89 ? 3.305 12.901 23.495 1.00 29.02 89 LEU A CA 1
ATOM 588 C C . LEU A 1 89 ? 2.724 11.695 24.248 1.00 30.38 89 LEU A C 1
ATOM 589 O O . LEU A 1 89 ? 1.641 11.791 24.827 1.00 30.33 89 LEU A O 1
ATOM 594 N N . LYS A 1 90 ? 3.407 10.555 24.194 1.00 32.06 90 LYS A N 1
ATOM 595 C CA . LYS A 1 90 ? 2.917 9.339 24.854 1.00 35.43 90 LYS A CA 1
ATOM 596 C C . LYS A 1 90 ? 3.673 8.946 26.104 1.00 27.36 90 LYS A C 1
ATOM 597 O O . LYS A 1 90 ? 3.107 8.344 26.997 1.00 36.17 90 LYS A O 1
ATOM 603 N N . ASP A 1 91 ? 4.954 9.261 26.152 1.00 25.85 91 ASP A N 1
ATOM 604 C CA . ASP A 1 91 ? 5.779 8.850 27.253 1.00 28.22 91 ASP A CA 1
ATOM 605 C C . ASP A 1 91 ? 6.972 9.791 27.293 1.00 33.13 91 ASP A C 1
ATOM 606 O O . ASP A 1 91 ? 7.320 10.395 26.281 1.00 36.73 91 ASP A O 1
ATOM 611 N N . THR A 1 92 ? 7.625 9.870 28.448 1.00 39.15 92 THR A N 1
ATOM 612 C CA . THR A 1 92 ? 8.798 10.721 28.639 1.00 36.93 92 THR A CA 1
ATOM 613 C C . THR A 1 92 ? 9.703 10.023 29.648 1.00 35.29 92 THR A C 1
ATOM 614 O O . THR A 1 92 ? 9.239 9.198 30.440 1.00 38.45 92 THR A O 1
ATOM 618 N N . TYR A 1 93 ? 10.998 10.299 29.560 1.00 32.58 93 TYR A N 1
ATOM 619 C CA . TYR A 1 93 ? 12.004 9.732 30.450 1.00 38.40 93 TYR A CA 1
ATOM 620 C C . TYR A 1 93 ? 13.079 10.796 30.575 1.00 42.54 93 TYR A C 1
ATOM 621 O O . TYR A 1 93 ? 13.271 11.595 29.656 1.00 39.16 93 TYR A O 1
ATOM 630 N N . GLU A 1 94 ? 13.773 10.806 31.707 1.00 48.27 94 GLU A N 1
ATOM 631 C CA . GLU A 1 94 ? 14.808 11.794 31.951 1.00 53.12 94 GLU A CA 1
ATOM 632 C C . GLU A 1 94 ? 15.949 11.242 32.795 1.00 54.92 94 GLU A C 1
ATOM 633 O O . GLU A 1 94 ? 15.729 10.450 33.715 1.00 56.58 94 GLU A O 1
ATOM 639 N N . THR A 1 95 ? 17.167 11.646 32.455 1.00 56.69 95 THR A N 1
ATOM 640 C CA . THR A 1 95 ? 18.356 11.258 33.193 1.00 58.59 95 THR A CA 1
ATOM 641 C C . THR A 1 95 ? 19.168 12.542 33.295 1.00 62.87 95 THR A C 1
ATOM 642 O O . THR A 1 95 ? 18.799 13.555 32.708 1.00 59.42 95 THR A O 1
ATOM 646 N N . ASN A 1 96 ? 20.297 12.487 33.986 1.00 69.10 96 ASN A N 1
ATOM 647 C CA . ASN A 1 96 ? 21.161 13.653 34.174 1.00 72.61 96 ASN A CA 1
ATOM 648 C C . ASN A 1 96 ? 21.780 14.197 32.889 1.00 72.56 96 ASN A C 1
ATOM 649 O O . ASN A 1 96 ? 22.652 15.069 32.953 1.00 76.20 96 ASN A O 1
ATOM 654 N N . THR A 1 97 ? 21.316 13.728 31.733 1.00 69.78 97 THR A N 1
ATOM 655 C CA . THR A 1 97 ? 21.890 14.162 30.467 1.00 65.38 97 THR A CA 1
ATOM 656 C C . THR A 1 97 ? 20.901 14.228 29.303 1.00 64.08 97 THR A C 1
ATOM 657 O O . THR A 1 97 ? 20.938 15.162 28.501 1.00 63.85 97 THR A O 1
ATOM 661 N N . PHE A 1 98 ? 20.034 13.226 29.208 1.00 61.30 98 PHE A N 1
ATOM 662 C CA . PHE A 1 98 ? 19.068 13.136 28.117 1.00 54.73 98 PHE A CA 1
ATOM 663 C C . PHE A 1 98 ? 17.606 13.165 28.519 1.00 51.29 98 PHE A C 1
ATOM 664 O O . PHE A 1 98 ? 17.242 12.784 29.635 1.00 52.85 98 PHE A O 1
ATOM 672 N N . PHE A 1 99 ? 16.780 13.597 27.571 1.00 48.31 99 PHE A N 1
ATOM 673 C CA . PHE A 1 99 ? 15.332 13.613 27.716 1.00 43.35 99 PHE A CA 1
ATOM 674 C C . PHE A 1 99 ? 14.900 12.667 26.623 1.00 40.53 99 PHE A C 1
ATOM 675 O O . PHE A 1 99 ? 15.548 12.595 25.575 1.00 38.03 99 PHE A O 1
ATOM 683 N N . PHE A 1 100 ? 13.837 11.919 26.886 1.00 39.37 100 PHE A N 1
ATOM 684 C CA . PHE A 1 100 ? 13.311 10.953 25.945 1.00 32.07 100 PHE A CA 1
ATOM 685 C C . PHE A 1 100 ? 11.830 11.215 25.793 1.00 33.40 100 PHE A C 1
ATOM 686 O O . PHE A 1 100 ? 11.057 10.932 26.712 1.00 34.04 100 PHE A O 1
ATOM 694 N N . LEU A 1 101 ? 11.443 11.825 24.669 1.00 34.66 101 LEU A N 1
ATOM 695 C CA . LEU A 1 101 ? 10.032 12.124 24.401 1.00 34.73 101 LEU A CA 1
ATOM 696 C C . LEU A 1 101 ? 9.564 11.099 23.385 1.00 36.82 101 LEU A C 1
ATOM 697 O O . LEU A 1 101 ? 10.168 10.965 22.321 1.00 39.40 101 LEU A O 1
ATOM 702 N N . VAL A 1 102 ? 8.495 10.380 23.714 1.00 33.95 102 VAL A N 1
ATOM 703 C CA . VAL A 1 102 ? 7.959 9.340 22.847 1.00 25.59 102 VAL A CA 1
ATOM 704 C C . VAL A 1 102 ? 6.669 9.833 22.236 1.00 26.38 102 VAL A C 1
ATOM 705 O O . VAL A 1 102 ? 5.769 10.262 22.958 1.00 21.83 102 VAL A O 1
ATOM 709 N N . PHE A 1 103 ? 6.600 9.811 20.903 1.00 24.86 103 PHE A N 1
ATOM 710 C CA . PHE A 1 103 ? 5.414 10.271 20.171 1.00 27.75 103 PHE A CA 1
ATOM 711 C C . PHE A 1 103 ? 4.970 9.167 19.250 1.00 23.89 103 PHE A C 1
ATOM 712 O O . PHE A 1 103 ? 5.709 8.205 19.027 1.00 26.74 103 PHE A O 1
ATOM 720 N N . ASP A 1 104 ? 3.771 9.315 18.699 1.00 27.00 104 ASP A N 1
ATOM 721 C CA . ASP A 1 104 ? 3.292 8.350 17.722 1.00 32.29 104 ASP A CA 1
ATOM 722 C C . ASP A 1 104 ? 4.191 8.543 16.499 1.00 33.12 104 ASP A C 1
ATOM 723 O O . ASP A 1 104 ? 4.706 9.637 16.253 1.00 35.65 104 ASP A O 1
ATOM 728 N N . LEU A 1 105 ? 4.425 7.466 15.768 1.00 35.10 105 LEU A N 1
ATOM 729 C CA . LEU A 1 105 ? 5.272 7.505 14.590 1.00 30.29 105 LEU A CA 1
ATOM 730 C C . LEU A 1 105 ? 4.520 8.088 13.394 1.00 29.15 105 LEU A C 1
ATOM 731 O O . LEU A 1 105 ? 3.436 7.616 13.045 1.00 28.54 105 LEU A O 1
ATOM 736 N N . MET A 1 106 ? 5.094 9.126 12.794 1.00 32.76 106 MET A N 1
ATOM 737 C CA . MET A 1 106 ? 4.540 9.768 11.604 1.00 32.97 106 MET A CA 1
ATOM 738 C C . MET A 1 106 ? 5.265 9.128 10.417 1.00 28.46 106 MET A C 1
ATOM 739 O O . MET A 1 106 ? 6.436 9.420 10.137 1.00 24.69 106 MET A O 1
ATOM 744 N N . LYS A 1 107 ? 4.559 8.224 9.750 1.00 34.12 107 LYS A N 1
ATOM 745 C CA . LYS A 1 107 ? 5.098 7.454 8.630 1.00 43.61 107 LYS A CA 1
ATOM 746 C C . LYS A 1 107 ? 5.376 8.178 7.323 1.00 41.08 107 LYS A C 1
ATOM 747 O O . LYS A 1 107 ? 6.389 7.907 6.679 1.00 42.43 107 LYS A O 1
ATOM 753 N N . LYS A 1 108 ? 4.467 9.051 6.901 1.00 41.29 108 LYS A N 1
ATOM 754 C CA . LYS A 1 108 ? 4.665 9.783 5.647 1.00 39.02 108 LYS A CA 1
ATOM 755 C C . LYS A 1 108 ? 5.620 10.972 5.817 1.00 38.79 108 LYS A C 1
ATOM 756 O O . LYS A 1 108 ? 5.682 11.843 4.952 1.00 44.51 108 LYS A O 1
ATOM 762 N N . GLY A 1 109 ? 6.338 11.013 6.941 1.00 29.65 109 GLY A N 1
ATOM 763 C CA . GLY A 1 109 ? 7.305 12.068 7.211 1.00 29.25 109 GLY A CA 1
ATOM 764 C C . GLY A 1 109 ? 6.865 13.525 7.296 1.00 28.44 109 GLY A C 1
ATOM 765 O O . GLY A 1 109 ? 5.788 13.830 7.818 1.00 28.76 109 GLY A O 1
ATOM 766 N N . GLU A 1 110 ? 7.754 14.411 6.841 1.00 31.94 110 GLU A N 1
ATOM 767 C CA . GLU A 1 110 ? 7.558 15.869 6.835 1.00 34.42 110 GLU A CA 1
ATOM 768 C C . GLU A 1 110 ? 6.849 16.423 5.606 1.00 35.29 110 GLU A C 1
ATOM 769 O O . GLU A 1 110 ? 7.086 15.972 4.486 1.00 36.72 110 GLU A O 1
ATOM 775 N N . LEU A 1 111 ? 6.127 17.522 5.813 1.00 37.64 111 LEU A N 1
ATOM 776 C CA . LEU A 1 111 ? 5.434 18.223 4.734 1.00 36.40 111 LEU A CA 1
ATOM 777 C C . LEU A 1 111 ? 6.516 18.784 3.809 1.00 36.83 111 LEU A C 1
ATOM 778 O O . LEU A 1 111 ? 6.314 18.930 2.604 1.00 38.57 111 LEU A O 1
ATOM 783 N N . PHE A 1 112 ? 7.675 19.080 4.387 1.00 32.34 112 PHE A N 1
ATOM 784 C CA . PHE A 1 112 ? 8.812 19.597 3.649 1.00 36.46 112 PHE A CA 1
ATOM 785 C C . PHE A 1 112 ? 9.244 18.543 2.620 1.00 42.28 112 PHE A C 1
ATOM 786 O O . PHE A 1 112 ? 9.390 18.840 1.440 1.00 44.10 112 PHE A O 1
ATOM 794 N N . ASP A 1 113 ? 9.431 17.308 3.085 1.00 46.21 113 ASP A N 1
ATOM 795 C CA . ASP A 1 113 ? 9.831 16.195 2.221 1.00 40.43 113 ASP A CA 1
ATOM 796 C C . ASP A 1 113 ? 8.815 16.045 1.098 1.00 36.57 113 ASP A C 1
ATOM 797 O O . ASP A 1 113 ? 9.172 15.973 -0.075 1.00 41.71 113 ASP A O 1
ATOM 802 N N . TYR A 1 114 ? 7.543 16.016 1.470 1.00 31.37 114 TYR A N 1
ATOM 803 C CA . TYR A 1 114 ? 6.461 15.907 0.507 1.00 35.73 114 TYR A CA 1
ATOM 804 C C . TYR A 1 114 ? 6.541 17.047 -0.532 1.00 41.13 114 TYR A C 1
ATOM 805 O O . TYR A 1 114 ? 6.477 16.801 -1.731 1.00 41.48 114 TYR A O 1
ATOM 814 N N . LEU A 1 115 ? 6.696 18.285 -0.069 1.00 41.60 115 LEU A N 1
ATOM 815 C CA . LEU A 1 115 ? 6.801 19.435 -0.960 1.00 37.87 115 LEU A CA 1
ATOM 816 C C . LEU A 1 115 ? 8.043 19.274 -1.837 1.00 37.38 115 LEU A C 1
ATOM 817 O O . LEU A 1 115 ? 8.031 19.632 -3.007 1.00 40.90 115 LEU A O 1
ATOM 822 N N . THR A 1 116 ? 9.101 18.697 -1.290 1.00 35.67 116 THR A N 1
ATOM 823 C CA . THR A 1 116 ? 10.310 18.477 -2.058 1.00 43.37 116 THR A CA 1
ATOM 824 C C . THR A 1 116 ? 9.987 17.686 -3.334 1.00 48.38 116 THR A C 1
ATOM 825 O O . THR A 1 116 ? 10.336 18.103 -4.445 1.00 48.77 116 THR A O 1
ATOM 829 N N . GLU A 1 117 ? 9.287 16.566 -3.164 1.00 50.21 117 GLU A N 1
ATOM 830 C CA . GLU A 1 117 ? 8.919 15.735 -4.292 1.00 52.01 117 GLU A CA 1
ATOM 831 C C . GLU A 1 117 ? 7.883 16.377 -5.197 1.00 49.43 117 GLU A C 1
ATOM 832 O O . GLU A 1 117 ? 8.045 16.373 -6.409 1.00 57.70 117 GLU A O 1
ATOM 838 N N . LYS A 1 118 ? 6.826 16.930 -4.613 1.00 42.01 118 LYS A N 1
ATOM 839 C CA . LYS A 1 118 ? 5.759 17.544 -5.398 1.00 38.99 118 LYS A CA 1
ATOM 840 C C . LYS A 1 118 ? 6.137 18.869 -6.038 1.00 40.64 118 LYS A C 1
ATOM 841 O O . LYS A 1 118 ? 5.420 19.359 -6.905 1.00 45.06 118 LYS A O 1
ATOM 847 N N . VAL A 1 119 ? 7.258 19.443 -5.609 1.00 39.82 119 VAL A N 1
ATOM 848 C CA . VAL A 1 119 ? 7.745 20.734 -6.104 1.00 38.05 119 VAL A CA 1
ATOM 849 C C . VAL A 1 119 ? 6.845 21.875 -5.603 1.00 33.92 119 VAL A C 1
ATOM 850 O O . VAL A 1 119 ? 7.317 22.809 -4.948 1.00 34.44 119 VAL A O 1
ATOM 854 N N . THR A 1 120 ? 5.552 21.785 -5.896 1.00 27.59 120 THR A N 1
ATOM 855 C CA . THR A 1 120 ? 4.557 22.769 -5.460 1.00 35.00 120 THR A CA 1
ATOM 856 C C . THR A 1 120 ? 3.285 21.951 -5.291 1.00 31.32 120 THR A C 1
ATOM 857 O O . THR A 1 120 ? 3.219 20.819 -5.776 1.00 33.94 120 THR A O 1
ATOM 861 N N . LEU A 1 121 ? 2.287 22.497 -4.605 1.00 28.91 121 LEU A N 1
ATOM 862 C CA . LEU A 1 121 ? 1.040 21.779 -4.398 1.00 27.07 121 LEU A CA 1
ATOM 863 C C . LEU A 1 121 ? -0.072 22.554 -5.048 1.00 32.74 121 LEU A C 1
ATOM 864 O O . LEU A 1 121 ? 0.029 23.763 -5.229 1.00 36.40 121 LEU A O 1
ATOM 869 N N . SER A 1 122 ? -1.148 21.857 -5.385 1.00 31.24 122 SER A N 1
ATOM 870 C CA . SER A 1 122 ? -2.272 22.507 -6.019 1.00 36.59 122 SER A CA 1
ATOM 871 C C . SER A 1 122 ? -2.939 23.421 -5.017 1.00 40.08 122 SER A C 1
ATOM 872 O O . SER A 1 122 ? -2.677 23.347 -3.822 1.00 47.75 122 SER A O 1
ATOM 875 N N . GLU A 1 123 ? -3.846 24.250 -5.504 1.00 41.51 123 GLU A N 1
ATOM 876 C CA . GLU A 1 123 ? -4.574 25.156 -4.647 1.00 39.05 123 GLU A CA 1
ATOM 877 C C . GLU A 1 123 ? -5.575 24.371 -3.802 1.00 40.32 123 GLU A C 1
ATOM 878 O O . GLU A 1 123 ? -5.858 24.744 -2.671 1.00 43.31 123 GLU A O 1
ATOM 884 N N . LYS A 1 124 ? -6.113 23.287 -4.354 1.00 39.08 124 LYS A N 1
ATOM 885 C CA . LYS A 1 124 ? -7.077 22.457 -3.629 1.00 41.45 124 LYS A CA 1
ATOM 886 C C . LYS A 1 124 ? -6.387 21.667 -2.518 1.00 39.60 124 LYS A C 1
ATOM 887 O O . LYS A 1 124 ? -6.944 21.488 -1.435 1.00 38.11 124 LYS A O 1
ATOM 893 N N . GLU A 1 125 ? -5.189 21.165 -2.801 1.00 34.92 125 GLU A N 1
ATOM 894 C CA . GLU A 1 125 ? -4.465 20.409 -1.799 1.00 38.75 125 GLU A CA 1
ATOM 895 C C . GLU A 1 125 ? -4.083 21.383 -0.698 1.00 37.21 125 GLU A C 1
ATOM 896 O O . GLU A 1 125 ? -4.403 21.158 0.471 1.00 33.11 125 GLU A O 1
ATOM 902 N N . THR A 1 126 ? -3.469 22.500 -1.084 1.00 35.91 126 THR A N 1
ATOM 903 C CA . THR A 1 126 ? -3.069 23.528 -0.129 1.00 31.65 126 THR A CA 1
ATOM 904 C C . THR A 1 126 ? -4.233 23.955 0.752 1.00 30.41 126 THR A C 1
ATOM 905 O O . THR A 1 126 ? -4.045 24.195 1.936 1.00 30.22 126 THR A O 1
ATOM 909 N N . ARG A 1 127 ? -5.433 24.042 0.189 1.00 28.10 127 ARG A N 1
ATOM 910 C CA . ARG A 1 127 ? -6.590 24.422 0.986 1.00 30.01 127 ARG A CA 1
ATOM 911 C C . ARG A 1 127 ? -6.860 23.344 2.029 1.00 37.60 127 ARG A C 1
ATOM 912 O O . ARG A 1 127 ? -7.332 23.634 3.135 1.00 42.47 127 ARG A O 1
ATOM 920 N N . LYS A 1 128 ? -6.566 22.096 1.678 1.00 38.93 128 LYS A N 1
ATOM 921 C CA . LYS A 1 128 ? -6.798 20.988 2.597 1.00 36.44 128 LYS A CA 1
ATOM 922 C C . LYS A 1 128 ? -5.860 21.152 3.803 1.00 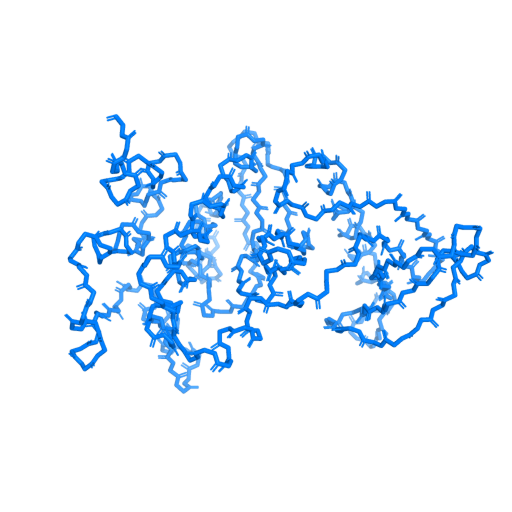31.77 128 LYS A C 1
ATOM 923 O O . LYS A 1 128 ? -6.297 21.251 4.944 1.00 27.78 128 LYS A O 1
ATOM 929 N N . ILE A 1 129 ? -4.572 21.245 3.512 1.00 27.84 129 ILE A N 1
ATOM 930 C CA . ILE A 1 129 ? -3.536 21.408 4.509 1.00 28.37 129 ILE A CA 1
ATOM 931 C C . ILE A 1 129 ? -3.710 22.691 5.321 1.00 32.29 129 ILE A C 1
ATOM 932 O O . ILE A 1 129 ? -3.721 22.646 6.545 1.00 40.41 129 ILE A O 1
ATOM 937 N N . MET A 1 130 ? -3.878 23.828 4.655 1.00 32.41 130 MET A N 1
ATOM 938 C CA . MET A 1 130 ? -4.023 25.095 5.366 1.00 30.66 130 MET A CA 1
ATOM 939 C C . MET A 1 130 ? -5.196 25.094 6.321 1.00 30.51 130 MET A C 1
ATOM 940 O O . MET A 1 130 ? -5.064 25.553 7.448 1.00 31.70 130 MET A O 1
ATOM 945 N N . ARG A 1 131 ? -6.319 24.522 5.900 1.00 34.74 131 ARG A N 1
ATOM 946 C CA . ARG A 1 131 ? -7.504 24.453 6.752 1.00 37.61 131 ARG A CA 1
ATOM 947 C C . ARG A 1 131 ? -7.186 23.748 8.085 1.00 40.55 131 ARG A C 1
ATOM 948 O O . ARG A 1 131 ? -7.514 24.247 9.171 1.00 41.02 131 ARG A O 1
ATOM 956 N N . ALA A 1 132 ? -6.515 22.602 7.991 1.00 36.19 132 ALA A N 1
ATOM 957 C CA . ALA A 1 132 ? -6.144 21.814 9.160 1.00 31.58 132 ALA A CA 1
ATOM 958 C C . ALA A 1 132 ? -5.152 22.588 9.998 1.00 28.21 132 ALA A C 1
ATOM 959 O O . ALA A 1 132 ? -5.299 22.672 11.209 1.00 32.22 132 ALA A O 1
ATOM 961 N N . LEU A 1 133 ? -4.142 23.158 9.349 1.00 29.43 133 LEU A N 1
ATOM 962 C CA . LEU A 1 133 ? -3.120 23.928 10.061 1.00 33.40 133 LEU A CA 1
ATOM 963 C C . LEU A 1 133 ? -3.717 25.099 10.856 1.00 35.31 133 LEU A C 1
ATOM 964 O O . LEU A 1 133 ? -3.443 25.258 12.046 1.00 34.60 133 LEU A O 1
ATOM 969 N N . LEU A 1 134 ? -4.566 25.882 10.196 1.00 36.20 134 LEU A N 1
ATOM 970 C CA . LEU A 1 134 ? -5.209 27.031 10.814 1.00 38.82 134 LEU A CA 1
ATOM 971 C C . LEU A 1 134 ? -6.048 26.598 11.996 1.00 39.39 134 LEU A C 1
ATOM 972 O O . LEU A 1 134 ? -6.088 27.282 13.017 1.00 37.93 134 LEU A O 1
ATOM 977 N N . GLU A 1 135 ? -6.691 25.442 11.874 1.00 41.05 135 GLU A N 1
ATOM 978 C CA . GLU A 1 135 ? -7.520 24.917 12.958 1.00 42.52 135 GLU A CA 1
ATOM 979 C C . GLU A 1 135 ? -6.659 24.567 14.170 1.00 39.01 135 GLU A C 1
ATOM 980 O O . GLU A 1 135 ? -7.097 24.681 15.320 1.00 38.81 135 GLU A O 1
ATOM 986 N N . VAL A 1 136 ? -5.439 24.122 13.903 1.00 33.35 136 VAL A N 1
ATOM 987 C CA . VAL A 1 136 ? -4.507 23.762 14.959 1.00 35.75 136 VAL A CA 1
ATOM 988 C C . VAL A 1 136 ? -4.028 25.036 15.646 1.00 36.82 136 VAL A C 1
ATOM 989 O O . VAL A 1 136 ? -4.110 25.169 16.868 1.00 37.16 136 VAL A O 1
ATOM 993 N N . ILE A 1 137 ? -3.580 25.993 14.844 1.00 34.64 137 ILE A N 1
ATOM 994 C CA . ILE A 1 137 ? -3.076 27.255 15.363 1.00 33.29 137 ILE A CA 1
ATOM 995 C C . ILE A 1 137 ? -4.174 27.999 16.104 1.00 32.70 137 ILE A C 1
ATOM 996 O O . ILE A 1 137 ? -3.926 28.643 17.111 1.00 31.05 137 ILE A O 1
ATOM 1001 N N . CYS A 1 138 ? -5.401 27.857 15.630 1.00 27.19 138 CYS A N 1
ATOM 1002 C CA . CYS A 1 138 ? -6.532 28.502 16.262 1.00 34.97 138 CYS A CA 1
ATOM 1003 C C . CYS A 1 138 ? -6.673 27.918 17.673 1.00 40.45 138 CYS A C 1
ATOM 1004 O O . CYS A 1 138 ? -6.893 28.648 18.642 1.00 44.42 138 CYS A O 1
ATOM 1007 N N . ALA A 1 139 ? -6.485 26.607 17.789 1.00 41.30 139 ALA A N 1
ATOM 1008 C CA . ALA A 1 139 ? -6.596 25.916 19.075 1.00 38.65 139 ALA A CA 1
ATOM 1009 C C . ALA A 1 139 ? -5.445 26.318 19.992 1.00 34.93 139 ALA A C 1
ATOM 1010 O O . ALA A 1 139 ? -5.643 26.524 21.183 1.00 35.53 139 ALA A O 1
ATOM 1012 N N . LEU A 1 140 ? -4.248 26.445 19.429 1.00 32.25 140 LEU A N 1
ATOM 1013 C CA . LEU A 1 140 ? -3.082 26.832 20.208 1.00 31.66 140 LEU A CA 1
ATOM 1014 C C . LEU A 1 140 ? -3.237 28.255 20.725 1.00 35.14 140 LEU A C 1
ATOM 1015 O O . LEU A 1 140 ? -2.966 28.541 21.885 1.00 37.83 140 LEU A O 1
ATOM 1020 N N . HIS A 1 141 ? -3.707 29.132 19.848 1.00 36.01 141 HIS A N 1
ATOM 1021 C CA . HIS A 1 141 ? -3.910 30.537 20.157 1.00 33.02 141 HIS A CA 1
ATOM 1022 C C . HIS A 1 141 ? -5.035 30.774 21.149 1.00 33.37 141 HIS A C 1
ATOM 1023 O O . HIS A 1 141 ? -4.960 31.696 21.954 1.00 33.19 141 HIS A O 1
ATOM 1030 N N . LYS A 1 142 ? -6.043 29.907 21.109 1.00 36.55 142 LYS A N 1
ATOM 1031 C CA . LYS A 1 142 ? -7.186 29.963 22.019 1.00 36.14 142 LYS A CA 1
ATOM 1032 C C . LYS A 1 142 ? -6.673 29.711 23.448 1.00 39.72 142 LYS A C 1
ATOM 1033 O O . LYS A 1 142 ? -7.225 30.227 24.423 1.00 37.13 142 LYS A O 1
ATOM 1039 N N . LEU A 1 143 ? -5.586 28.946 23.550 1.00 35.84 143 LEU A N 1
ATOM 1040 C CA . LEU A 1 143 ? -4.963 28.617 24.826 1.00 35.16 143 LEU A CA 1
ATOM 1041 C C . LEU A 1 143 ? -3.778 29.532 25.088 1.00 40.02 143 LEU A C 1
ATOM 1042 O O . LEU A 1 143 ? -2.989 29.286 26.007 1.00 38.84 143 LEU A O 1
ATOM 1047 N N . ASN A 1 144 ? -3.635 30.559 24.253 1.00 38.12 144 ASN A N 1
ATOM 1048 C CA . ASN A 1 144 ? -2.549 31.523 24.365 1.00 38.57 144 ASN A CA 1
ATOM 1049 C C . ASN A 1 144 ? -1.155 30.907 24.244 1.00 36.32 144 ASN A C 1
ATOM 1050 O O . ASN A 1 144 ? -0.209 31.299 24.932 1.00 33.58 144 ASN A O 1
ATOM 1055 N N . ILE A 1 145 ? -1.040 29.908 23.384 1.00 35.64 145 ILE A N 1
ATOM 1056 C CA . ILE A 1 145 ? 0.240 29.265 23.160 1.00 34.97 145 ILE A CA 1
ATOM 1057 C C . ILE A 1 145 ? 0.716 29.701 21.782 1.00 33.33 145 ILE A C 1
ATOM 1058 O O . ILE A 1 145 ? -0.056 29.714 20.816 1.00 32.95 145 ILE A O 1
ATOM 1063 N N . VAL A 1 146 ? 1.970 30.119 21.720 1.00 31.42 146 VAL A N 1
ATOM 1064 C CA . VAL A 1 146 ? 2.576 30.545 20.476 1.00 35.28 146 VAL A CA 1
ATOM 1065 C C . VAL A 1 146 ? 3.541 29.412 20.169 1.00 34.56 146 VAL A C 1
ATOM 1066 O O . VAL A 1 146 ? 4.281 28.978 21.053 1.00 30.72 146 VAL A O 1
ATOM 1070 N N . HIS A 1 147 ? 3.510 28.917 18.933 1.00 32.41 147 HIS A N 1
ATOM 1071 C CA . HIS A 1 147 ? 4.389 27.824 18.540 1.00 27.78 147 HIS A CA 1
ATOM 1072 C C . HIS A 1 147 ? 5.806 28.318 18.287 1.00 26.03 147 HIS A C 1
ATOM 1073 O O . HIS A 1 147 ? 6.768 27.690 18.727 1.00 25.41 147 HIS A O 1
ATOM 1080 N N . ARG A 1 148 ? 5.920 29.422 17.541 1.00 31.62 148 ARG A N 1
ATOM 1081 C CA . ARG A 1 148 ? 7.201 30.054 17.176 1.00 29.94 148 ARG A CA 1
ATOM 1082 C C . ARG A 1 148 ? 8.120 29.288 16.217 1.00 29.88 148 ARG A C 1
ATOM 1083 O O . ARG A 1 148 ? 9.264 29.697 15.975 1.00 32.67 148 ARG A O 1
ATOM 1091 N N . ASP A 1 149 ? 7.663 28.167 15.682 1.00 25.06 149 ASP A N 1
ATOM 1092 C CA . ASP A 1 149 ? 8.518 27.448 14.749 1.00 23.30 149 ASP A CA 1
ATOM 1093 C C . ASP A 1 149 ? 7.707 26.763 13.687 1.00 21.90 149 ASP A C 1
ATOM 1094 O O . ASP 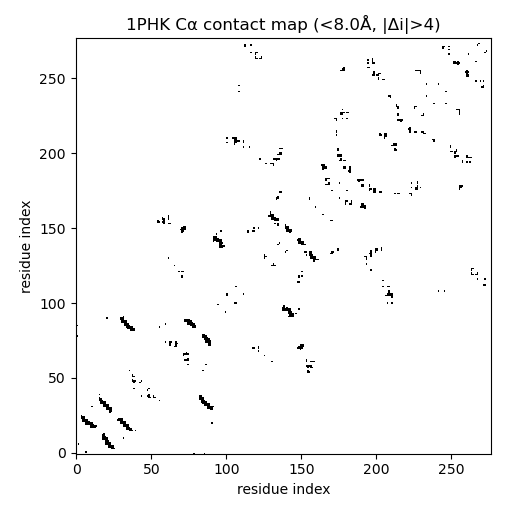A 1 149 ? 8.014 25.655 13.263 1.00 25.35 149 ASP A O 1
ATOM 1099 N N . LEU A 1 150 ? 6.624 27.415 13.298 1.00 23.32 150 LEU A N 1
ATOM 1100 C CA . LEU A 1 150 ? 5.784 26.893 12.241 1.00 30.57 150 LEU A CA 1
ATOM 1101 C C . LEU A 1 150 ? 6.585 26.907 10.929 1.00 34.26 150 LEU A C 1
ATOM 1102 O O . LEU A 1 150 ? 7.086 27.952 10.484 1.00 31.32 150 LEU A O 1
ATOM 1107 N N . LYS A 1 151 ? 6.761 25.717 10.367 1.00 32.96 151 LYS A N 1
ATOM 1108 C CA . LYS A 1 151 ? 7.480 25.523 9.116 1.00 38.77 151 LYS A CA 1
ATOM 1109 C C . LYS A 1 151 ? 7.182 24.096 8.628 1.00 40.96 151 LYS A C 1
ATOM 1110 O O . LYS A 1 151 ? 6.793 23.237 9.435 1.00 37.13 151 LYS A O 1
ATOM 1116 N N . PRO A 1 152 ? 7.330 23.831 7.306 1.00 42.52 152 PRO A N 1
ATOM 1117 C CA . PRO A 1 152 ? 7.072 22.517 6.691 1.00 36.87 152 PRO A CA 1
ATOM 1118 C C . PRO A 1 152 ? 7.776 21.360 7.404 1.00 33.39 152 PRO A C 1
ATOM 1119 O O . PRO A 1 152 ? 7.235 20.268 7.520 1.00 28.62 152 PRO A O 1
ATOM 1123 N N . GLU A 1 153 ? 8.979 21.632 7.891 1.00 33.53 153 GLU A N 1
ATOM 1124 C CA . GLU A 1 153 ? 9.798 20.665 8.609 1.00 34.41 153 GLU A CA 1
ATOM 1125 C C . GLU A 1 153 ? 9.167 20.241 9.926 1.00 36.44 153 GLU A C 1
ATOM 1126 O O . GLU A 1 153 ? 9.473 19.167 10.432 1.00 37.61 153 GLU A O 1
ATOM 1132 N N . ASN A 1 154 ? 8.301 21.084 10.480 1.00 31.26 154 ASN A N 1
ATOM 1133 C CA . ASN A 1 154 ? 7.646 20.766 11.748 1.00 29.34 154 ASN A CA 1
ATOM 1134 C C . ASN A 1 154 ? 6.210 20.320 11.585 1.00 26.27 154 ASN A C 1
ATOM 1135 O O . ASN A 1 154 ? 5.458 20.248 12.555 1.00 29.45 154 ASN A O 1
ATOM 1140 N N . ILE A 1 155 ? 5.810 20.054 10.348 1.00 28.48 155 ILE A N 1
ATOM 1141 C CA . ILE A 1 155 ? 4.459 19.573 10.080 1.00 27.12 155 ILE A CA 1
ATOM 1142 C C . ILE A 1 155 ? 4.655 18.188 9.462 1.00 33.93 155 ILE A C 1
ATOM 1143 O O . ILE A 1 155 ? 5.260 18.052 8.395 1.00 39.24 155 ILE A O 1
ATOM 1148 N N . LEU A 1 156 ? 4.214 17.155 10.167 1.00 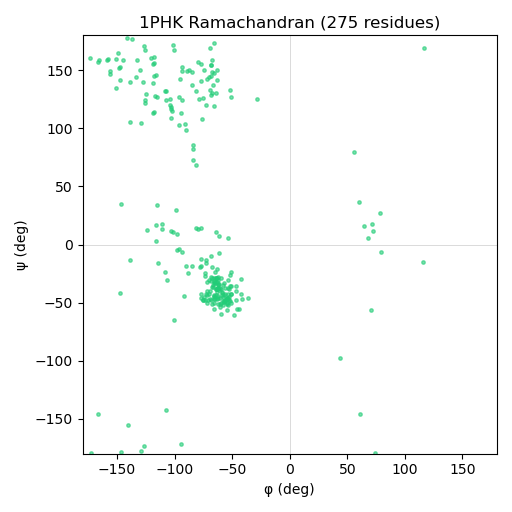30.58 156 LEU A N 1
ATOM 1149 C CA . LEU A 1 156 ? 4.390 15.796 9.693 1.00 26.08 156 LEU A CA 1
ATOM 1150 C C . LEU A 1 156 ? 3.128 15.255 9.092 1.00 25.06 156 LEU A C 1
ATOM 1151 O O . LEU A 1 156 ? 2.065 15.867 9.213 1.00 25.81 156 LEU A O 1
ATOM 1156 N N . LEU A 1 157 ? 3.236 14.079 8.482 1.00 27.04 157 LEU A N 1
ATOM 1157 C CA . LEU A 1 157 ? 2.086 13.446 7.837 1.00 31.76 157 LEU A CA 1
ATOM 1158 C C . LEU A 1 157 ? 1.883 12.007 8.308 1.00 30.03 157 LEU A C 1
ATOM 1159 O O . LEU A 1 157 ? 2.851 11.277 8.527 1.00 25.79 157 LEU A O 1
ATOM 1164 N N . ASP A 1 158 ? 0.625 11.631 8.512 1.00 31.66 158 ASP A N 1
ATOM 1165 C CA . ASP A 1 158 ? 0.304 10.273 8.917 1.00 43.63 158 ASP A CA 1
ATOM 1166 C C . ASP A 1 158 ? -0.035 9.430 7.679 1.00 51.24 158 ASP A C 1
ATOM 1167 O O . ASP A 1 158 ? 0.041 9.917 6.544 1.00 54.86 158 ASP A O 1
ATOM 1172 N N . ASP A 1 159 ? -0.516 8.210 7.914 1.00 54.24 159 ASP A N 1
ATOM 1173 C CA . ASP A 1 159 ? -0.869 7.275 6.846 1.00 53.21 159 ASP A CA 1
ATOM 1174 C C . ASP A 1 159 ? -1.813 7.889 5.832 1.00 50.53 159 ASP A C 1
ATOM 1175 O O . ASP A 1 159 ? -1.576 7.802 4.634 1.00 56.43 159 ASP A O 1
ATOM 1180 N N . ASP A 1 160 ? -2.862 8.537 6.332 1.00 47.94 160 ASP A N 1
ATOM 1181 C CA . ASP A 1 160 ? -3.877 9.185 5.494 1.00 50.50 160 ASP A CA 1
ATOM 1182 C C . ASP A 1 160 ? -3.462 10.560 4.987 1.00 47.54 160 ASP A C 1
ATOM 1183 O O . ASP A 1 160 ? -4.312 11.339 4.547 1.00 44.07 160 ASP A O 1
ATOM 1188 N N . MET A 1 161 ? -2.172 10.868 5.109 1.00 46.97 161 MET A N 1
ATOM 1189 C CA . MET A 1 161 ? -1.622 12.148 4.692 1.00 44.58 161 MET A CA 1
ATOM 1190 C C . MET A 1 161 ? -2.167 13.335 5.486 1.00 43.62 161 MET A C 1
ATOM 1191 O O . MET A 1 161 ? -2.054 14.475 5.052 1.00 46.64 161 MET A O 1
ATOM 1196 N N . ASN A 1 162 ? -2.786 13.060 6.633 1.00 41.34 162 ASN A N 1
ATOM 1197 C CA . ASN A 1 162 ? -3.298 14.121 7.492 1.00 38.44 162 ASN A CA 1
ATOM 1198 C C . ASN A 1 162 ? -2.120 14.743 8.233 1.00 37.40 162 ASN A C 1
ATOM 1199 O O . ASN A 1 162 ? -1.191 14.063 8.682 1.00 33.82 162 ASN A O 1
ATOM 1204 N N . ILE A 1 163 ? -2.193 16.053 8.356 1.00 38.19 163 ILE A N 1
ATOM 1205 C CA . ILE A 1 163 ? -1.187 16.874 9.008 1.00 37.36 163 ILE A CA 1
ATOM 1206 C C . ILE A 1 163 ? -1.119 16.644 10.517 1.00 28.91 163 ILE A C 1
ATOM 1207 O O . ILE A 1 163 ? -2.145 16.419 11.155 1.00 23.84 163 ILE A O 1
ATOM 1212 N N . LYS A 1 164 ? 0.096 16.720 11.059 1.00 26.88 164 LYS A N 1
ATOM 1213 C CA . LYS A 1 164 ? 0.371 16.595 12.495 1.00 29.43 164 LYS A CA 1
ATOM 1214 C C . LYS A 1 164 ? 1.408 17.625 12.890 1.00 25.67 164 LYS A C 1
ATOM 1215 O O . LYS A 1 164 ? 2.591 17.469 12.599 1.00 24.55 164 LYS A O 1
ATOM 1221 N N . LEU A 1 165 ? 0.975 18.670 13.572 1.00 24.36 165 LEU A N 1
ATOM 1222 C CA . LEU A 1 165 ? 1.918 19.695 14.003 1.00 29.30 165 LEU A CA 1
ATOM 1223 C C . LEU A 1 165 ? 2.846 19.137 15.066 1.00 26.65 165 LEU A C 1
ATOM 1224 O O . LEU A 1 165 ? 2.394 18.529 16.034 1.00 28.63 165 LEU A O 1
ATOM 1229 N N . THR A 1 166 ? 4.142 19.311 14.867 1.00 24.86 166 THR A N 1
ATOM 1230 C CA . THR A 1 166 ? 5.113 18.845 15.828 1.00 26.14 166 THR A CA 1
ATOM 1231 C C . THR A 1 166 ? 6.056 19.979 16.230 1.00 26.90 166 THR A C 1
ATOM 1232 O O . THR A 1 166 ? 5.824 21.159 15.925 1.00 26.95 166 THR A O 1
ATOM 1236 N N . ASP A 1 167 ? 7.063 19.602 17.006 1.00 27.67 167 ASP A N 1
ATOM 1237 C CA . ASP A 1 167 ? 8.103 20.488 17.473 1.00 29.46 167 ASP A CA 1
ATOM 1238 C C . ASP A 1 167 ? 7.689 21.736 18.245 1.00 34.76 167 ASP A C 1
ATOM 1239 O O . ASP A 1 167 ? 7.662 22.846 17.709 1.00 32.20 167 ASP A O 1
ATOM 1244 N N . PHE A 1 168 ? 7.382 21.535 19.520 1.00 35.93 168 PHE A N 1
ATOM 1245 C CA . PHE A 1 168 ? 6.997 22.619 20.395 1.00 30.83 168 PHE A CA 1
ATOM 1246 C C . PHE A 1 168 ? 8.199 23.055 21.240 1.00 25.78 168 PHE A C 1
ATOM 1247 O O . PHE A 1 168 ? 8.045 23.561 22.342 1.00 34.29 168 PHE A O 1
ATOM 1255 N N . GLY A 1 169 ? 9.393 22.888 20.682 1.00 23.14 169 GLY A N 1
ATOM 1256 C CA . GLY A 1 169 ? 10.617 23.262 21.360 1.00 24.50 169 GLY A CA 1
ATOM 1257 C C . GLY A 1 169 ? 10.845 24.756 21.586 1.00 32.83 169 GLY A C 1
ATOM 1258 O O . GLY A 1 169 ? 11.726 25.120 22.370 1.00 35.51 169 GLY A O 1
ATOM 1259 N N . PHE A 1 170 ? 10.153 25.609 20.827 1.00 31.86 170 PHE A N 1
ATOM 1260 C CA . PHE A 1 170 ? 10.258 27.070 20.979 1.00 28.88 170 PHE A CA 1
ATOM 1261 C C . PHE A 1 170 ? 8.896 27.602 21.420 1.00 29.80 170 PHE A C 1
ATOM 1262 O O . PHE A 1 170 ? 8.700 28.804 21.514 1.00 35.29 170 PHE A O 1
ATOM 1270 N N . SER A 1 171 ? 7.942 26.706 21.636 1.00 27.04 171 SER A N 1
ATOM 1271 C CA . SER A 1 171 ? 6.598 27.111 22.027 1.00 28.82 171 SER A CA 1
ATOM 1272 C C . SER A 1 171 ? 6.543 27.708 23.457 1.00 32.47 171 SER A C 1
ATOM 1273 O O . SER A 1 171 ? 7.412 27.424 24.301 1.00 28.19 171 SER A O 1
ATOM 1276 N N . CYS A 1 172 ? 5.551 28.560 23.709 1.00 33.91 172 CYS A N 1
ATOM 1277 C CA . CYS A 1 172 ? 5.402 29.212 25.006 1.00 33.40 172 CYS A CA 1
ATOM 1278 C C . CYS A 1 172 ? 3.954 29.513 25.272 1.00 30.94 172 CYS A C 1
ATOM 1279 O O . CYS A 1 172 ? 3.263 29.985 24.376 1.00 36.26 172 CYS A O 1
ATOM 1282 N N . GLN A 1 173 ? 3.473 29.221 26.476 1.00 24.88 173 GLN A N 1
ATOM 1283 C CA . GLN A 1 173 ? 2.099 29.588 26.804 1.00 28.02 173 GLN A CA 1
ATOM 1284 C C . GLN A 1 173 ? 2.269 30.956 27.482 1.00 34.87 173 GLN A C 1
ATOM 1285 O O . GLN A 1 173 ? 3.035 31.098 28.444 1.00 32.43 173 GLN A O 1
ATOM 1291 N N . LEU A 1 174 ? 1.584 31.961 26.953 1.00 37.33 174 LEU A N 1
ATOM 1292 C CA . LEU A 1 174 ? 1.703 33.331 27.437 1.00 33.20 174 LEU A CA 1
ATOM 1293 C C . LEU A 1 174 ? 0.672 33.788 28.448 1.00 35.38 174 LEU A C 1
ATOM 1294 O O . LEU A 1 174 ? -0.499 33.407 28.371 1.00 35.02 174 LEU A O 1
ATOM 1299 N N . ASP A 1 175 ? 1.115 34.592 29.412 1.00 35.73 175 ASP A N 1
ATOM 1300 C CA . ASP A 1 175 ? 0.198 35.160 30.388 1.00 34.89 175 ASP A CA 1
ATOM 1301 C C . ASP A 1 175 ? -0.468 36.284 29.611 1.00 32.94 175 ASP A C 1
ATOM 1302 O O . ASP A 1 175 ? 0.101 36.770 28.632 1.00 31.61 175 ASP A O 1
ATOM 1307 N N . PRO A 1 176 ? -1.684 36.697 30.006 1.00 33.32 176 PRO A N 1
ATOM 1308 C CA . PRO A 1 176 ? -2.364 37.780 29.287 1.00 36.05 176 PRO A CA 1
ATOM 1309 C C . PRO A 1 176 ? -1.444 38.997 29.127 1.00 40.45 176 PRO A C 1
ATOM 1310 O O . PRO A 1 176 ? -0.820 39.445 30.092 1.00 44.46 176 PRO A O 1
ATOM 1314 N N . GLY A 1 177 ? -1.296 39.468 27.894 1.00 42.41 177 GLY A N 1
ATOM 1315 C CA . GLY A 1 177 ? -0.449 40.617 27.639 1.00 39.30 177 GLY A CA 1
ATOM 1316 C C . GLY A 1 177 ? 1.038 40.338 27.579 1.00 41.33 177 GLY A C 1
ATOM 1317 O O . GLY A 1 177 ? 1.806 41.232 27.233 1.00 44.53 177 GLY A O 1
ATOM 1318 N N . GLU A 1 178 ? 1.459 39.113 27.893 1.00 37.82 178 GLU A N 1
ATOM 1319 C CA . GLU A 1 178 ? 2.884 38.778 27.850 1.00 36.09 178 GLU A CA 1
ATOM 1320 C C . GLU A 1 178 ? 3.455 38.799 26.435 1.00 38.33 178 GLU A C 1
ATOM 1321 O O . GLU A 1 178 ? 2.831 38.311 25.489 1.00 34.61 178 GLU A O 1
ATOM 1327 N N . LYS A 1 179 ? 4.649 39.367 26.309 1.00 39.49 179 LYS A N 1
ATOM 1328 C CA . LYS A 1 179 ? 5.349 39.490 25.034 1.00 39.33 179 LYS A CA 1
ATOM 1329 C C . LYS A 1 179 ? 6.680 38.772 25.128 1.00 39.37 179 LYS A C 1
ATOM 1330 O O . LYS A 1 179 ? 7.192 38.546 26.229 1.00 44.88 179 LYS A O 1
ATOM 1336 N N . LEU A 1 180 ? 7.249 38.453 23.971 1.00 35.68 180 LEU A N 1
ATOM 1337 C CA . LEU A 1 180 ? 8.515 37.751 23.886 1.00 36.09 180 LEU A CA 1
ATOM 1338 C C . LEU A 1 180 ? 9.531 38.641 23.189 1.00 35.21 180 LEU A C 1
ATOM 1339 O O . LEU A 1 180 ? 9.160 39.574 22.483 1.00 36.75 180 LEU A O 1
ATOM 1344 N N . ARG A 1 181 ? 10.810 38.337 23.363 1.00 32.94 181 ARG A N 1
ATOM 1345 C CA . ARG A 1 181 ? 11.852 39.137 22.752 1.00 36.77 181 ARG A CA 1
ATOM 1346 C C . ARG A 1 181 ? 12.975 38.303 22.180 1.00 39.71 181 ARG A C 1
ATOM 1347 O O . ARG A 1 181 ? 13.796 38.808 21.424 1.00 46.10 181 ARG A O 1
ATOM 1355 N N . GLU A 1 182 ? 13.020 37.026 22.530 1.00 40.13 182 GLU A N 1
ATOM 1356 C CA . GLU A 1 182 ? 14.079 36.156 22.028 1.00 45.21 182 GLU A CA 1
ATOM 1357 C C . GLU A 1 182 ? 13.908 35.889 20.528 1.00 44.80 182 GLU A C 1
ATOM 1358 O O . GLU A 1 182 ? 12.785 35.809 20.026 1.00 42.02 182 GLU A O 1
ATOM 1364 N N . VAL A 1 183 ? 15.020 35.790 19.811 1.00 43.19 183 VAL A N 1
ATOM 1365 C CA . VAL A 1 183 ? 14.973 35.523 18.384 1.00 44.06 183 VAL A CA 1
ATOM 1366 C C . VAL A 1 183 ? 15.358 34.067 18.268 1.00 45.90 183 VAL A C 1
ATOM 1367 O O . VAL A 1 183 ? 16.434 33.661 18.715 1.00 46.97 183 VAL A O 1
ATOM 1371 N N . CYS A 1 184 ? 14.460 33.264 17.720 1.00 51.89 184 CYS A N 1
ATOM 1372 C CA . CYS A 1 184 ? 14.727 31.840 17.536 1.00 56.84 184 CYS A CA 1
ATOM 1373 C C . CYS A 1 184 ? 13.809 31.362 16.394 1.00 57.31 184 CYS A C 1
ATOM 1374 O O . CYS A 1 184 ? 12.695 31.919 16.217 1.00 52.82 184 CYS A O 1
ATOM 1377 N N . GLY A 1 185 ? 14.282 30.391 15.608 1.00 60.22 185 GLY A N 1
ATOM 1378 C CA . GLY A 1 185 ? 13.500 29.900 14.494 1.00 66.76 185 GLY A CA 1
ATOM 1379 C C . GLY A 1 185 ? 14.243 30.207 13.206 1.00 72.99 185 GLY A C 1
ATOM 1380 O O . GLY A 1 185 ? 15.233 30.956 13.215 1.00 77.42 185 GLY A O 1
ATOM 1381 N N . THR A 1 186 ? 13.787 29.629 12.095 1.00 71.72 186 THR A N 1
ATOM 1382 C CA . THR A 1 186 ? 14.426 29.843 10.795 1.00 65.18 186 THR A CA 1
ATOM 1383 C C . THR A 1 186 ? 14.131 31.252 10.286 1.00 62.41 186 THR A C 1
ATOM 1384 O O . THR A 1 186 ? 12.969 31.621 10.080 1.00 63.72 186 THR A O 1
ATOM 1388 N N . PRO A 1 187 ? 15.185 32.050 10.057 1.00 62.11 187 PRO A N 1
ATOM 1389 C CA . PRO A 1 187 ? 15.111 33.433 9.569 1.00 60.49 187 PRO A CA 1
ATOM 1390 C C . PRO A 1 187 ? 14.104 33.716 8.454 1.00 56.08 187 PRO A C 1
ATOM 1391 O O . PRO A 1 187 ? 13.372 34.700 8.517 1.00 52.95 187 PRO A O 1
ATOM 1395 N N . SER A 1 188 ? 14.019 32.830 7.470 1.00 54.16 188 SER A N 1
ATOM 1396 C CA . SER A 1 188 ? 13.078 33.029 6.371 1.00 52.72 188 SER A CA 1
ATOM 1397 C C . SER A 1 188 ? 11.619 33.052 6.812 1.00 48.72 188 SER A C 1
ATOM 1398 O O . SER A 1 188 ? 10.781 33.643 6.134 1.00 46.98 188 SER A O 1
ATOM 1401 N N . TYR A 1 189 ? 11.310 32.366 7.914 1.00 48.02 189 TYR A N 1
ATOM 1402 C CA . TYR A 1 189 ? 9.940 32.316 8.437 1.00 40.81 189 TYR A CA 1
ATOM 1403 C C . TYR A 1 189 ? 9.697 33.314 9.560 1.00 38.65 189 TYR A C 1
ATOM 1404 O O . TYR A 1 189 ? 8.573 33.453 10.050 1.00 36.27 189 TYR A O 1
ATOM 1413 N N . LEU A 1 190 ? 10.752 34.008 9.970 1.00 38.70 190 LEU A N 1
ATOM 1414 C CA . LEU A 1 190 ? 10.642 34.999 11.033 1.00 39.93 190 LEU A CA 1
ATOM 1415 C C . LEU A 1 190 ? 9.745 36.175 10.661 1.00 37.68 190 LEU A C 1
ATOM 1416 O O . LEU A 1 190 ? 9.890 36.776 9.602 1.00 39.97 190 LEU A O 1
ATOM 1421 N N . ALA A 1 191 ? 8.813 36.491 11.546 1.00 37.10 191 ALA A N 1
ATOM 1422 C CA . ALA A 1 191 ? 7.922 37.617 11.352 1.00 37.23 191 ALA A CA 1
ATOM 1423 C C . ALA A 1 191 ? 8.782 38.888 11.466 1.00 40.81 191 ALA A C 1
ATOM 1424 O O . ALA A 1 191 ? 9.835 38.893 12.137 1.00 41.40 191 ALA A O 1
ATOM 1426 N N . PRO A 1 192 ? 8.344 39.990 10.832 1.00 38.39 192 PRO A N 1
ATOM 1427 C CA . PRO A 1 192 ? 9.107 41.240 10.894 1.00 38.93 192 PRO A CA 1
ATOM 1428 C C . PRO A 1 192 ? 9.349 41.683 12.355 1.00 43.67 192 PRO A C 1
ATOM 1429 O O . PRO A 1 192 ? 10.466 42.066 12.712 1.00 39.41 192 PRO A O 1
ATOM 1433 N N . GLU A 1 193 ? 8.315 41.573 13.200 1.00 42.06 193 GLU A N 1
ATOM 1434 C CA . GLU A 1 193 ? 8.398 41.965 14.618 1.00 43.74 193 GLU A CA 1
ATOM 1435 C C . GLU A 1 193 ? 9.560 41.345 15.359 1.00 41.42 193 GLU A C 1
ATOM 1436 O O . GLU A 1 193 ? 10.101 41.948 16.289 1.00 37.36 193 GLU A O 1
ATOM 1442 N N . ILE A 1 194 ? 9.877 40.106 14.997 1.00 41.05 194 ILE A N 1
ATOM 1443 C CA . ILE A 1 194 ? 10.971 39.384 15.633 1.00 42.84 194 ILE A CA 1
ATOM 1444 C C . ILE A 1 194 ? 12.293 40.040 15.244 1.00 44.28 194 ILE A C 1
ATOM 1445 O O . ILE A 1 194 ? 13.121 40.341 16.109 1.00 50.37 194 ILE A O 1
ATOM 1450 N N . ILE A 1 195 ? 12.469 40.303 13.954 1.00 44.37 195 ILE A N 1
ATOM 1451 C CA . ILE A 1 195 ? 13.686 40.951 13.481 1.00 50.93 195 ILE A CA 1
ATOM 1452 C C . ILE A 1 195 ? 13.775 42.367 14.074 1.00 47.94 195 ILE A C 1
ATOM 1453 O O . ILE A 1 195 ? 14.832 42.782 14.545 1.00 43.71 195 ILE A O 1
ATOM 1458 N N . GLU A 1 196 ? 12.659 43.094 14.070 1.00 49.93 196 GLU A N 1
ATOM 1459 C CA . GLU A 1 196 ? 12.609 44.450 14.625 1.00 56.58 196 GLU A CA 1
ATOM 1460 C C . GLU A 1 196 ? 13.116 44.430 16.063 1.00 63.01 196 GLU A C 1
ATOM 1461 O O . GLU A 1 196 ? 14.040 45.156 16.429 1.00 63.59 196 GLU A O 1
ATOM 1467 N N . CYS A 1 197 ? 12.480 43.594 16.875 1.00 69.01 197 CYS A N 1
ATOM 1468 C CA . CYS A 1 197 ? 12.820 43.438 18.282 1.00 71.47 197 CYS A CA 1
ATOM 1469 C C . CYS A 1 197 ? 14.327 43.292 18.496 1.00 70.58 197 CYS A C 1
ATOM 1470 O O . CYS A 1 197 ? 14.905 43.989 19.331 1.00 70.15 197 CYS A O 1
ATOM 1473 N N . SER A 1 198 ? 14.962 42.420 17.716 1.00 67.97 198 SER A N 1
ATOM 1474 C CA . SER A 1 198 ? 16.394 42.195 17.852 1.00 71.99 198 SER A CA 1
ATOM 1475 C C . SER A 1 198 ? 17.205 43.450 17.541 1.00 76.75 198 SER A C 1
ATOM 1476 O O . SER A 1 198 ? 18.270 43.674 18.120 1.00 79.74 198 SER A O 1
ATOM 1479 N N . MET A 1 199 ? 16.704 44.267 16.624 1.00 79.52 199 MET A N 1
ATOM 1480 C CA . MET A 1 199 ? 17.397 45.491 16.255 1.00 79.61 199 MET A CA 1
ATOM 1481 C C . MET A 1 199 ? 17.303 46.545 17.357 1.00 81.95 199 MET A C 1
ATOM 1482 O O . MET A 1 199 ? 18.296 47.191 17.688 1.00 80.12 199 MET A O 1
ATOM 1487 N N . ASN A 1 200 ? 16.118 46.690 17.945 1.00 84.49 200 ASN A N 1
ATOM 1488 C CA . ASN A 1 200 ? 15.899 47.686 18.990 1.00 88.09 200 ASN A CA 1
ATOM 1489 C C . ASN A 1 200 ? 15.325 47.169 20.311 1.00 90.27 200 ASN A C 1
ATOM 1490 O O . ASN A 1 200 ? 14.217 46.631 20.351 1.00 93.05 200 ASN A O 1
ATOM 1495 N N . ASP A 1 201 ? 16.038 47.456 21.400 1.00 90.37 201 ASP A N 1
ATOM 1496 C CA . ASP A 1 201 ? 15.629 47.052 22.745 1.00 90.03 201 ASP A CA 1
ATOM 1497 C C . ASP A 1 201 ? 14.355 47.756 23.175 1.00 87.13 201 ASP A C 1
ATOM 1498 O O . ASP A 1 201 ? 13.564 47.209 23.936 1.00 92.58 201 ASP A O 1
ATOM 1503 N N . ASN A 1 202 ? 14.151 48.973 22.696 1.00 81.97 202 ASN A N 1
ATOM 1504 C CA . ASN A 1 202 ? 12.961 49.728 23.067 1.00 82.02 202 ASN A CA 1
ATOM 1505 C C . ASN A 1 202 ? 11.723 49.244 22.323 1.00 79.88 202 ASN A C 1
ATOM 1506 O O . ASN A 1 202 ? 10.701 49.930 22.294 1.00 82.68 202 ASN A O 1
ATOM 1511 N N . HIS A 1 203 ? 11.822 48.068 21.703 1.00 76.27 203 HIS A N 1
ATOM 1512 C CA . HIS A 1 203 ? 10.710 47.482 20.957 1.00 69.53 203 HIS A CA 1
ATOM 1513 C C . HIS A 1 203 ? 9.815 46.718 21.927 1.00 62.69 203 HIS A C 1
ATOM 1514 O O . HIS A 1 203 ? 10.304 45.954 22.756 1.00 59.80 203 HIS A O 1
ATOM 1521 N N . PRO A 1 204 ? 8.488 46.856 21.785 1.00 60.69 204 PRO A N 1
ATOM 1522 C CA . PRO A 1 204 ? 7.516 46.178 22.656 1.00 60.77 204 PRO A CA 1
ATOM 1523 C C . PRO A 1 204 ? 7.505 44.640 22.681 1.00 58.78 204 PRO A C 1
ATOM 1524 O O . PRO A 1 204 ? 6.631 44.052 23.318 1.00 63.17 204 PRO A O 1
ATOM 1528 N N . GLY A 1 205 ? 8.470 43.999 22.025 1.00 54.49 205 GLY A N 1
ATOM 1529 C CA . GLY A 1 205 ? 8.509 42.545 22.005 1.00 46.42 205 GLY A CA 1
ATOM 1530 C C . GLY A 1 205 ? 7.419 42.016 21.094 1.00 42.26 205 GLY A C 1
ATOM 1531 O O . GLY A 1 205 ? 6.695 42.816 20.491 1.00 43.75 205 GLY A O 1
ATOM 1532 N N . TYR A 1 206 ? 7.297 40.695 20.968 1.00 37.56 206 TYR A N 1
ATOM 1533 C CA . TYR A 1 206 ? 6.283 40.111 20.092 1.00 34.68 206 TYR A CA 1
ATOM 1534 C C . TYR A 1 206 ? 5.372 39.081 20.757 1.00 34.59 206 TYR A C 1
ATOM 1535 O O . TYR A 1 206 ? 5.616 38.651 21.884 1.00 39.61 206 TYR A O 1
ATOM 1544 N N . GLY A 1 207 ? 4.323 38.682 20.043 1.00 38.32 207 GLY A N 1
ATOM 1545 C CA . GLY A 1 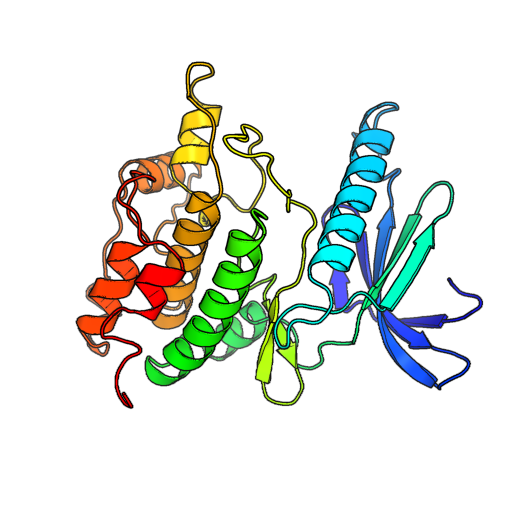207 ? 3.385 37.700 20.572 1.00 38.69 207 GLY A CA 1
ATOM 1546 C C . GLY A 1 207 ? 2.908 36.692 19.535 1.00 35.61 207 GLY A C 1
ATOM 1547 O O . GLY A 1 207 ? 3.571 36.456 18.530 1.00 35.38 207 GLY A O 1
ATOM 1548 N N . LYS A 1 208 ? 1.730 36.129 19.774 1.00 32.27 208 LYS A N 1
ATOM 1549 C CA . LYS A 1 208 ? 1.113 35.121 18.906 1.00 39.68 208 LYS A CA 1
ATOM 1550 C C . LYS A 1 208 ? 1.095 35.384 17.406 1.00 42.46 208 LYS A C 1
ATOM 1551 O O . LYS A 1 208 ? 1.148 34.441 16.615 1.00 44.45 208 LYS A O 1
ATOM 1557 N N . GLU A 1 209 ? 0.931 36.650 17.028 1.00 40.67 209 GLU A N 1
ATOM 1558 C CA . GLU A 1 209 ? 0.859 37.065 15.624 1.00 36.19 209 GLU A CA 1
ATOM 1559 C C . GLU A 1 209 ? 1.996 36.551 14.750 1.00 32.47 209 GLU A C 1
ATOM 1560 O O . GLU A 1 209 ? 1.847 36.488 13.534 1.00 32.93 209 GLU A O 1
ATOM 1566 N N . VAL A 1 210 ? 3.140 36.231 15.352 1.00 27.43 210 VAL A N 1
ATOM 1567 C CA . VAL A 1 210 ? 4.267 35.703 14.595 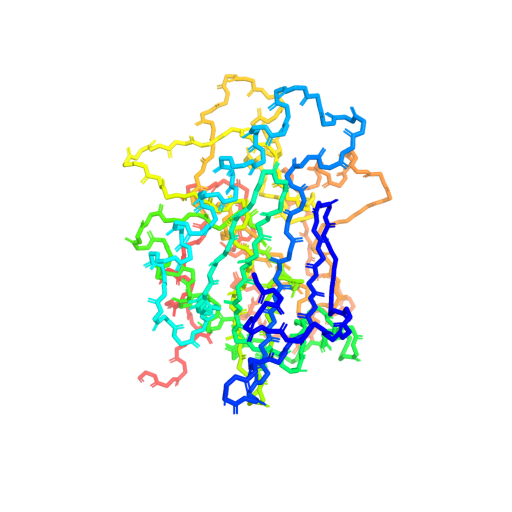1.00 24.30 210 VAL A CA 1
ATOM 1568 C C . VAL A 1 210 ? 3.925 34.357 13.932 1.00 28.29 210 VAL A C 1
ATOM 1569 O O . VAL A 1 210 ? 4.444 34.020 12.863 1.00 22.72 210 VAL A O 1
ATOM 1573 N N . ASP A 1 211 ? 3.049 33.592 14.571 1.00 27.26 211 ASP A N 1
ATOM 1574 C CA . ASP A 1 211 ? 2.667 32.306 14.026 1.00 31.04 211 ASP A CA 1
ATOM 1575 C C . ASP A 1 211 ? 1.962 32.537 12.705 1.00 31.46 211 ASP A C 1
ATOM 1576 O O . ASP A 1 211 ? 2.165 31.779 11.752 1.00 36.52 211 ASP A O 1
ATOM 1581 N N . MET A 1 212 ? 1.160 33.602 12.649 1.00 30.23 212 MET A N 1
ATOM 1582 C CA . MET A 1 212 ? 0.393 33.934 11.454 1.00 27.65 212 MET A CA 1
ATOM 1583 C C . MET A 1 212 ? 1.225 34.384 10.273 1.00 27.70 212 MET A C 1
ATOM 1584 O O . MET A 1 212 ? 0.841 34.169 9.128 1.00 32.93 212 MET A O 1
ATOM 1589 N N . TRP A 1 213 ? 2.385 34.963 10.545 1.00 29.87 213 TRP A N 1
ATOM 1590 C CA . TRP A 1 213 ? 3.270 35.383 9.464 1.00 35.28 213 TRP A CA 1
ATOM 1591 C C . TRP A 1 213 ? 3.885 34.099 8.903 1.00 36.59 213 TRP A C 1
ATOM 1592 O O . TRP A 1 213 ? 3.886 33.859 7.687 1.00 33.52 213 TRP A O 1
ATOM 1603 N N . SER A 1 214 ? 4.367 33.253 9.809 1.00 38.22 214 SER A N 1
ATOM 1604 C CA . SER A 1 214 ? 4.961 31.970 9.448 1.00 36.48 214 SER A CA 1
ATOM 1605 C C . SER A 1 214 ? 3.979 31.176 8.596 1.00 31.69 214 SER A C 1
ATOM 1606 O O . SER A 1 214 ? 4.339 30.632 7.566 1.00 32.99 214 SER A O 1
ATOM 1609 N N . THR A 1 215 ? 2.727 31.141 9.027 1.00 26.20 215 THR A N 1
ATOM 1610 C CA . THR A 1 215 ? 1.687 30.436 8.307 1.00 24.83 215 THR A CA 1
ATOM 1611 C C . THR A 1 215 ? 1.565 31.033 6.903 1.00 33.35 215 THR A C 1
ATOM 1612 O O . THR A 1 215 ? 1.228 30.332 5.939 1.00 36.06 215 THR A O 1
ATOM 1616 N N . GLY A 1 216 ? 1.887 32.317 6.787 1.00 31.58 216 GLY A N 1
ATOM 1617 C CA . GLY A 1 216 ? 1.810 32.967 5.503 1.00 26.64 216 GLY A CA 1
ATOM 1618 C C . GLY A 1 216 ? 2.923 32.446 4.622 1.00 32.10 216 GLY A C 1
ATOM 1619 O O . GLY A 1 216 ? 2.693 32.063 3.471 1.00 33.54 216 GLY A O 1
ATOM 1620 N N . VAL A 1 217 ? 4.134 32.419 5.177 1.00 27.94 217 VAL A N 1
ATOM 1621 C CA . VAL A 1 217 ? 5.319 31.955 4.461 1.00 26.72 217 VAL A CA 1
ATOM 1622 C C . VAL A 1 217 ? 5.098 30.527 3.971 1.00 32.64 217 VAL A C 1
ATOM 1623 O O . VAL A 1 217 ? 5.369 30.199 2.826 1.00 36.77 217 VAL A O 1
ATOM 1627 N N . ILE A 1 218 ? 4.540 29.709 4.848 1.00 33.67 218 ILE A N 1
ATOM 1628 C CA . ILE A 1 218 ? 4.249 28.322 4.569 1.00 30.28 218 ILE A CA 1
ATOM 1629 C C . ILE A 1 218 ? 3.294 28.204 3.393 1.00 29.49 218 ILE A C 1
ATOM 1630 O O . ILE A 1 218 ? 3.647 27.606 2.378 1.00 34.34 218 ILE A O 1
ATOM 1635 N N . MET A 1 219 ? 2.105 28.787 3.514 1.00 26.39 219 MET A N 1
ATOM 1636 C CA . MET A 1 219 ? 1.115 28.703 2.446 1.00 26.71 219 MET A CA 1
ATOM 1637 C C . MET A 1 219 ? 1.646 29.152 1.087 1.00 34.21 219 MET A C 1
ATOM 1638 O O . MET A 1 219 ? 1.342 28.545 0.060 1.00 37.57 219 MET A O 1
ATOM 1643 N N . TYR A 1 220 ? 2.478 30.185 1.105 1.00 38.51 220 TYR A N 1
ATOM 1644 C CA . TYR A 1 220 ? 3.064 30.736 -0.102 1.00 37.06 220 TYR A CA 1
ATOM 1645 C C . TYR A 1 220 ? 4.003 29.700 -0.719 1.00 36.21 220 TYR A C 1
ATOM 1646 O O . TYR A 1 220 ? 3.910 29.407 -1.909 1.00 35.85 220 TYR A O 1
ATOM 1655 N N . THR A 1 221 ? 4.905 29.153 0.093 1.00 35.51 221 THR A N 1
ATOM 1656 C CA . THR A 1 221 ? 5.860 28.153 -0.377 1.00 34.62 221 THR A CA 1
ATOM 1657 C C . THR A 1 221 ? 5.156 26.898 -0.902 1.00 35.63 221 THR A C 1
ATOM 1658 O O . THR A 1 221 ? 5.629 26.289 -1.860 1.00 38.61 221 THR A O 1
ATOM 1662 N N . LEU A 1 222 ? 4.023 26.519 -0.307 1.00 35.40 222 LEU A N 1
ATOM 1663 C CA . LEU A 1 222 ? 3.298 25.336 -0.767 1.00 34.24 222 LEU A CA 1
ATOM 1664 C C . LEU A 1 222 ? 2.880 25.524 -2.223 1.00 39.14 222 LEU A C 1
ATOM 1665 O O . LEU A 1 222 ? 3.108 24.653 -3.070 1.00 36.50 222 LEU A O 1
ATOM 1670 N N . LEU A 1 223 ? 2.337 26.703 -2.510 1.00 41.06 223 LEU A N 1
ATOM 1671 C CA . LEU A 1 223 ? 1.866 27.056 -3.848 1.00 39.84 223 LEU A CA 1
ATOM 1672 C C . LEU A 1 223 ? 2.967 27.393 -4.855 1.00 38.45 223 LEU A C 1
ATOM 1673 O O . LEU A 1 223 ? 2.968 26.906 -5.980 1.00 43.80 223 LEU A O 1
ATOM 1678 N N . ALA A 1 224 ? 3.906 28.228 -4.445 1.00 36.16 224 ALA A N 1
ATOM 1679 C CA . ALA A 1 224 ? 4.977 28.651 -5.321 1.00 37.02 224 ALA A CA 1
ATOM 1680 C C . ALA A 1 224 ? 6.169 27.709 -5.384 1.00 40.82 224 ALA A C 1
ATOM 1681 O O . ALA A 1 224 ? 6.983 27.797 -6.300 1.00 42.54 224 ALA A O 1
ATOM 1683 N N . GLY A 1 225 ? 6.292 26.829 -4.398 1.00 44.65 225 GLY A N 1
ATOM 1684 C CA . GLY A 1 225 ? 7.423 25.917 -4.366 1.00 42.86 225 GLY A CA 1
ATOM 1685 C C . GLY A 1 225 ? 8.691 26.674 -4.017 1.00 46.31 225 GLY A C 1
ATOM 1686 O O . GLY A 1 225 ? 9.802 26.198 -4.245 1.00 49.22 225 GLY A O 1
ATOM 1687 N N . SER A 1 226 ? 8.529 27.869 -3.459 1.00 49.86 226 SER A N 1
ATOM 1688 C CA . SER A 1 226 ? 9.663 28.699 -3.068 1.00 50.90 226 SER A CA 1
ATOM 1689 C C . SER A 1 226 ? 9.206 29.715 -2.020 1.00 47.38 226 SER A C 1
ATOM 1690 O O . SER A 1 226 ? 8.013 30.005 -1.894 1.00 40.61 226 SER A O 1
ATOM 1693 N N . PRO A 1 227 ? 10.152 30.245 -1.234 1.00 47.66 227 PRO A N 1
ATOM 1694 C CA . PRO A 1 227 ? 9.910 31.228 -0.172 1.00 51.61 227 PRO A CA 1
ATOM 1695 C C . PRO A 1 227 ? 9.554 32.630 -0.674 1.00 49.86 227 PRO A C 1
ATOM 1696 O O . PRO A 1 227 ? 10.125 33.113 -1.653 1.00 48.56 227 PRO A O 1
ATOM 1700 N N . PRO A 1 228 ? 8.638 33.312 0.027 1.00 48.17 228 PRO A N 1
ATOM 1701 C CA . PRO A 1 228 ? 8.211 34.668 -0.322 1.00 47.43 228 PRO A CA 1
ATOM 1702 C C . PRO A 1 228 ? 9.400 35.605 -0.221 1.00 47.70 228 PRO A C 1
ATOM 1703 O O . PRO A 1 228 ? 9.532 36.533 -1.012 1.00 53.30 228 PRO A O 1
ATOM 1707 N N . PHE A 1 229 ? 10.244 35.363 0.777 1.00 47.99 229 PHE A N 1
ATOM 1708 C CA . PHE A 1 229 ? 11.429 36.176 1.016 1.00 51.84 229 PHE A CA 1
ATOM 1709 C C . PHE A 1 229 ? 12.655 35.299 1.052 1.00 58.83 229 PHE A C 1
ATOM 1710 O O . PHE A 1 229 ? 12.690 34.287 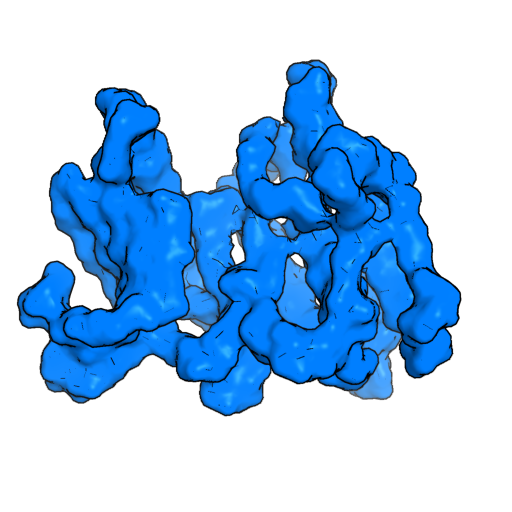1.750 1.00 62.36 229 PHE A O 1
ATOM 1718 N N . TRP A 1 230 ? 13.662 35.688 0.283 1.00 66.44 230 TRP A N 1
ATOM 1719 C CA . TRP A 1 230 ? 14.918 34.958 0.245 1.00 69.03 230 TRP A CA 1
ATOM 1720 C C . TRP A 1 230 ? 15.948 35.831 -0.421 1.00 67.79 230 TRP A C 1
ATOM 1721 O O . TRP A 1 230 ? 15.610 36.796 -1.105 1.00 65.76 230 TRP A O 1
ATOM 1732 N N . HIS A 1 231 ? 17.212 35.527 -0.162 1.00 73.50 231 HIS A N 1
ATOM 1733 C CA . HI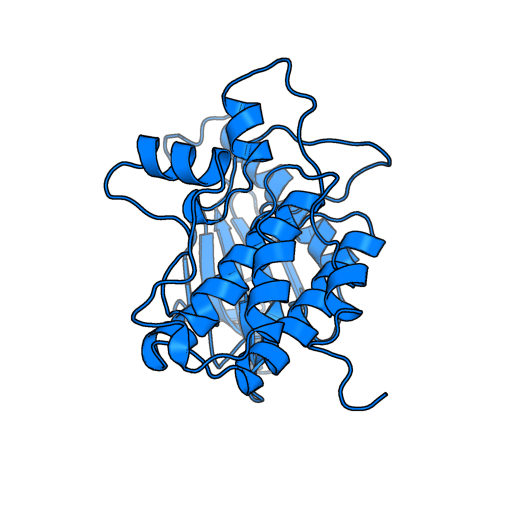S A 1 231 ? 18.315 36.276 -0.744 1.00 80.52 231 HIS A CA 1
ATOM 1734 C C . HIS A 1 231 ? 19.618 35.579 -0.388 1.00 84.72 231 HIS A C 1
ATOM 1735 O O . HIS A 1 231 ? 19.653 34.770 0.549 1.00 86.08 231 HIS A O 1
ATOM 1742 N N . ARG A 1 232 ? 20.674 35.878 -1.138 1.00 86.58 232 ARG A N 1
ATOM 1743 C CA . ARG A 1 232 ? 21.982 35.285 -0.880 1.00 87.02 232 ARG A CA 1
ATOM 1744 C C . ARG A 1 232 ? 22.480 35.716 0.500 1.00 88.08 232 ARG A C 1
ATOM 1745 O O . ARG A 1 232 ? 22.950 34.892 1.291 1.00 88.46 232 ARG A O 1
ATOM 1747 N N . LYS A 1 233 ? 22.369 37.016 0.776 1.00 87.94 233 LYS A N 1
ATOM 1748 C CA . LYS A 1 233 ? 22.789 37.585 2.054 1.00 86.79 233 LYS A CA 1
ATOM 1749 C C . LYS A 1 233 ? 21.597 37.700 3.003 1.00 86.86 233 LYS A C 1
ATOM 1750 O O . LYS A 1 233 ? 20.560 38.284 2.648 1.00 85.48 233 LYS A O 1
ATOM 1752 N N . GLN A 1 234 ? 21.751 37.140 4.201 1.00 89.52 234 GLN A N 1
ATOM 1753 C CA . GLN A 1 234 ? 20.701 37.169 5.220 1.00 91.67 234 GLN A CA 1
ATOM 1754 C C . GLN A 1 234 ? 20.289 38.602 5.524 1.00 89.85 234 GLN A C 1
ATOM 1755 O O . GLN A 1 234 ? 19.106 38.889 5.711 1.00 87.28 234 GLN A O 1
ATOM 1757 N N . MET A 1 235 ? 21.274 39.498 5.520 1.00 89.55 235 MET A N 1
ATOM 1758 C CA . MET A 1 235 ? 21.057 40.916 5.793 1.00 88.97 235 MET A CA 1
ATOM 1759 C C . MET A 1 235 ? 19.890 41.492 4.988 1.00 88.24 235 MET A C 1
ATOM 1760 O O . MET A 1 235 ? 18.892 41.953 5.557 1.00 86.53 235 MET A O 1
ATOM 1762 N N . LEU A 1 236 ? 20.010 41.440 3.663 1.00 86.54 236 LEU A N 1
ATOM 1763 C CA . LEU A 1 236 ? 18.967 41.965 2.794 1.00 84.41 236 LEU A CA 1
ATOM 1764 C C . LEU A 1 236 ? 17.680 41.157 2.894 1.00 80.23 236 LEU A C 1
ATOM 1765 O O . LEU A 1 236 ? 16.597 41.732 2.847 1.00 79.19 236 LEU A O 1
ATOM 1770 N N . MET A 1 237 ? 17.789 39.839 3.055 1.00 76.56 237 MET A N 1
ATOM 1771 C CA . MET A 1 237 ? 16.596 39.001 3.167 1.00 73.16 237 MET A CA 1
ATOM 1772 C C . MET A 1 237 ? 15.727 39.547 4.284 1.00 71.13 237 MET A C 1
ATOM 1773 O O . MET A 1 237 ? 14.516 39.718 4.126 1.00 66.47 237 MET A O 1
ATOM 1778 N N . LEU A 1 238 ? 16.371 39.826 5.412 1.00 71.17 238 LEU A N 1
ATOM 1779 C CA . LEU A 1 238 ? 15.681 40.354 6.574 1.00 71.87 238 LEU A CA 1
ATOM 1780 C C . LEU A 1 238 ? 15.105 41.736 6.277 1.00 70.14 238 LEU A C 1
ATOM 1781 O O . LEU A 1 238 ? 13.986 42.046 6.693 1.00 67.76 238 LEU A O 1
ATOM 1786 N N . ARG A 1 239 ? 15.840 42.548 5.522 1.00 69.41 239 ARG A N 1
ATOM 1787 C CA . ARG A 1 239 ? 15.357 43.880 5.158 1.00 71.57 239 ARG A CA 1
ATOM 1788 C C . ARG A 1 239 ? 14.081 43.756 4.326 1.00 67.43 239 ARG A C 1
ATOM 1789 O O . ARG A 1 239 ? 13.158 44.563 4.452 1.00 64.59 239 ARG A O 1
ATOM 1797 N N . MET A 1 240 ? 14.049 42.736 3.471 1.00 65.69 240 MET A N 1
ATOM 1798 C CA . MET A 1 240 ? 12.906 42.464 2.600 1.00 64.84 240 MET A CA 1
ATOM 1799 C C . MET A 1 240 ? 11.707 42.097 3.455 1.00 61.00 240 MET A C 1
ATOM 1800 O O . MET A 1 240 ? 10.601 42.602 3.241 1.00 59.27 240 MET A O 1
ATOM 1805 N N . ILE A 1 241 ? 11.933 41.201 4.413 1.00 55.38 241 ILE A N 1
ATOM 1806 C CA . ILE A 1 241 ? 10.877 40.756 5.314 1.00 50.07 241 ILE A CA 1
ATOM 1807 C C . ILE A 1 241 ? 10.303 41.963 6.039 1.00 49.82 241 ILE A C 1
ATOM 1808 O O . ILE A 1 241 ? 9.099 42.192 6.008 1.00 46.65 241 ILE A O 1
ATOM 1813 N N . MET A 1 242 ? 11.184 42.754 6.648 1.00 52.32 242 MET A N 1
ATOM 1814 C CA . MET A 1 242 ? 10.776 43.938 7.398 1.00 52.26 242 MET A CA 1
ATOM 1815 C C . MET A 1 242 ? 9.916 44.877 6.563 1.00 51.51 242 MET A C 1
ATOM 1816 O O . MET A 1 242 ? 8.846 45.310 6.999 1.00 50.65 242 MET A O 1
ATOM 1821 N N . SER A 1 243 ? 10.350 45.146 5.342 1.00 51.94 243 SER A N 1
ATOM 1822 C CA . SER A 1 243 ? 9.593 46.018 4.457 1.00 56.53 243 SER A CA 1
ATOM 1823 C C . SER A 1 243 ? 8.347 45.317 3.927 1.00 60.26 243 SER A C 1
ATOM 1824 O O . SER A 1 243 ? 7.373 45.972 3.542 1.00 65.86 243 SER A O 1
ATOM 1827 N N . GLY A 1 244 ? 8.392 43.986 3.905 1.00 60.78 244 GLY A N 1
ATOM 1828 C CA . GLY A 1 244 ? 7.281 43.196 3.402 1.00 56.15 244 GLY A CA 1
ATOM 1829 C C . GLY A 1 244 ? 7.304 43.203 1.883 1.00 55.23 244 GLY A C 1
ATOM 1830 O O . GLY A 1 244 ? 6.277 43.041 1.228 1.00 55.41 244 GLY A O 1
ATOM 1831 N N . ASN A 1 245 ? 8.490 43.374 1.320 1.00 52.35 245 ASN A N 1
ATOM 1832 C CA . ASN A 1 245 ? 8.622 43.423 -0.116 1.00 55.76 245 ASN A CA 1
ATOM 1833 C C . ASN A 1 245 ? 8.709 42.034 -0.728 1.00 53.62 245 ASN A C 1
ATOM 1834 O O . ASN A 1 245 ? 9.791 41.470 -0.895 1.00 51.03 245 ASN A O 1
ATOM 1839 N N . TYR A 1 246 ? 7.543 41.461 -0.985 1.00 50.81 246 TYR A N 1
ATOM 1840 C CA . TYR A 1 246 ? 7.443 40.137 -1.606 1.00 50.00 246 TYR A CA 1
ATOM 1841 C C . TYR A 1 246 ? 6.417 40.336 -2.699 1.00 52.33 246 TYR A C 1
ATOM 1842 O O . TYR A 1 246 ? 5.592 41.256 -2.618 1.00 51.64 246 TYR A O 1
ATOM 1851 N N . GLN A 1 247 ? 6.428 39.467 -3.696 1.00 52.48 247 GLN A N 1
ATOM 1852 C CA . GLN A 1 247 ? 5.450 39.593 -4.757 1.00 56.16 247 GLN A CA 1
ATOM 1853 C C . GLN A 1 247 ? 5.044 38.229 -5.242 1.00 53.03 247 GLN A C 1
ATOM 1854 O O . GLN A 1 247 ? 5.752 37.249 -5.017 1.00 53.59 247 GLN A O 1
ATOM 1860 N N . PHE A 1 248 ? 3.877 38.168 -5.864 1.00 51.43 248 PHE A N 1
ATOM 1861 C CA . PHE A 1 248 ? 3.382 36.932 -6.430 1.00 48.06 248 PHE A CA 1
ATOM 1862 C C . PHE A 1 248 ? 4.009 36.782 -7.828 1.00 49.24 248 PHE A C 1
ATOM 1863 O O . PHE A 1 248 ? 3.402 37.135 -8.837 1.00 42.53 248 PHE A O 1
ATOM 1871 N N . GLY A 1 249 ? 5.245 36.277 -7.838 1.00 54.31 249 GLY A N 1
ATOM 1872 C CA . GLY A 1 249 ? 6.005 36.073 -9.055 1.00 63.31 249 GLY A CA 1
ATOM 1873 C C . GLY A 1 249 ? 5.201 35.804 -10.311 1.00 73.39 249 GLY A C 1
ATOM 1874 O O . GLY A 1 249 ? 4.410 34.854 -10.372 1.00 76.68 249 GLY A O 1
ATOM 1875 N N . SER A 1 250 ? 5.459 36.624 -11.326 1.00 78.86 250 SER A N 1
ATOM 1876 C CA . SER A 1 250 ? 4.801 36.559 -12.631 1.00 76.75 250 SER A CA 1
ATOM 1877 C C . SER A 1 250 ? 4.806 35.184 -13.292 1.00 71.96 250 SER A C 1
ATOM 1878 O O . SER A 1 250 ? 3.823 34.798 -13.915 1.00 69.46 250 SER A O 1
ATOM 1881 N N . PRO A 1 251 ? 5.932 34.461 -13.236 1.00 70.77 251 PRO A N 1
ATOM 1882 C CA . PRO A 1 251 ? 5.985 33.131 -13.858 1.00 73.38 251 PRO A CA 1
ATOM 1883 C C . PRO A 1 251 ? 5.325 31.948 -13.115 1.00 72.78 251 PRO A C 1
ATOM 1884 O O . PRO A 1 251 ? 5.043 30.921 -13.731 1.00 72.58 251 PRO A O 1
ATOM 1888 N N . GLU A 1 252 ? 5.086 32.080 -11.811 1.00 71.72 252 GLU A N 1
ATOM 1889 C CA . GLU A 1 252 ? 4.473 30.989 -11.039 1.00 71.93 252 GLU A CA 1
ATOM 1890 C C . GLU A 1 252 ? 2.972 31.160 -10.768 1.00 71.67 252 GLU A C 1
ATOM 1891 O O . GLU A 1 252 ? 2.124 30.394 -11.243 1.00 75.36 252 GLU A O 1
ATOM 1897 N N . TRP A 1 253 ? 2.663 32.191 -9.999 1.00 63.59 253 TRP A N 1
ATOM 1898 C CA . TRP A 1 253 ? 1.309 32.499 -9.586 1.00 57.34 253 TRP A CA 1
ATOM 1899 C C . TRP A 1 253 ? 0.188 32.650 -10.611 1.00 54.04 253 TRP A C 1
ATOM 1900 O O . TRP A 1 253 ? -0.952 32.925 -10.230 1.00 54.96 253 TRP A O 1
ATOM 1911 N N . ASP A 1 254 ? 0.467 32.383 -11.883 1.00 55.55 254 ASP A N 1
ATOM 1912 C CA . ASP A 1 254 ? -0.542 32.523 -12.947 1.00 57.60 254 ASP A CA 1
ATOM 1913 C C . ASP A 1 254 ? -1.779 31.625 -12.841 1.00 54.12 254 ASP A C 1
ATOM 1914 O O . ASP A 1 254 ? -2.909 32.077 -13.022 1.00 48.51 254 ASP A O 1
ATOM 1919 N N . ASP A 1 255 ? -1.551 30.354 -12.526 1.00 52.98 255 ASP A N 1
ATOM 1920 C CA . ASP A 1 255 ? -2.622 29.360 -12.421 1.00 48.83 255 ASP A CA 1
ATOM 1921 C C . ASP A 1 255 ? -3.486 29.403 -11.156 1.00 46.93 255 ASP A C 1
ATOM 1922 O O . ASP A 1 255 ? -4.497 28.707 -11.078 1.00 42.25 255 ASP A O 1
ATOM 1927 N N . TYR A 1 256 ? -3.061 30.155 -10.145 1.00 43.03 256 TYR A N 1
ATOM 1928 C CA . TYR A 1 256 ? -3.822 30.223 -8.899 1.00 44.39 256 TYR A CA 1
ATOM 1929 C C . TYR A 1 256 ? -4.854 31.315 -8.914 1.00 44.52 256 TYR A C 1
ATOM 1930 O O . TYR A 1 256 ? -4.682 32.331 -9.581 1.00 52.98 256 TYR A O 1
ATOM 1939 N N . SER A 1 257 ? -5.947 31.085 -8.197 1.00 44.52 257 SER A N 1
ATOM 1940 C CA . SER A 1 257 ? -7.011 32.059 -8.115 1.00 46.14 257 SER A CA 1
ATOM 1941 C C . SER A 1 257 ? -6.529 33.284 -7.344 1.00 53.75 257 SER A C 1
ATOM 1942 O O . SER A 1 257 ? -5.559 33.224 -6.581 1.00 56.55 257 SER A O 1
ATOM 1945 N N . ASP A 1 258 ? -7.197 34.409 -7.548 1.00 57.16 258 ASP A N 1
ATOM 1946 C CA . ASP A 1 258 ? -6.806 35.610 -6.844 1.00 60.20 258 ASP A CA 1
ATOM 1947 C C . ASP A 1 258 ? -7.240 35.462 -5.390 1.00 58.37 258 ASP A C 1
ATOM 1948 O O . ASP A 1 258 ? -6.596 35.989 -4.489 1.00 62.12 258 ASP A O 1
ATOM 1953 N N . THR A 1 259 ? -8.289 34.675 -5.163 1.00 51.48 259 THR A N 1
ATOM 1954 C CA . THR A 1 259 ? -8.790 34.432 -3.811 1.00 49.31 259 THR A CA 1
ATOM 1955 C C . THR A 1 259 ? -7.678 33.937 -2.873 1.00 52.46 259 THR A C 1
ATOM 1956 O O . THR A 1 259 ? -7.530 34.445 -1.751 1.00 52.75 259 THR A O 1
ATOM 1960 N N . VAL A 1 260 ? -6.882 32.975 -3.348 1.00 49.94 260 VAL A N 1
ATOM 1961 C CA . VAL A 1 260 ? -5.782 32.429 -2.548 1.00 50.56 260 VAL A CA 1
ATOM 1962 C C . VAL A 1 260 ? -4.727 33.491 -2.359 1.00 46.91 260 VAL A C 1
ATOM 1963 O O . VAL A 1 260 ? -4.078 33.548 -1.319 1.00 46.35 260 VAL A O 1
ATOM 1967 N N . LYS A 1 261 ? -4.516 34.295 -3.394 1.00 46.02 261 LYS A N 1
ATOM 1968 C CA . LYS A 1 261 ? -3.509 35.347 -3.325 1.00 47.19 261 LYS A CA 1
ATOM 1969 C C . LYS A 1 261 ? -3.908 36.432 -2.339 1.00 43.13 261 LYS A C 1
ATOM 1970 O O . LYS A 1 261 ? -3.043 37.066 -1.731 1.00 41.07 261 LYS A O 1
ATOM 1976 N N . ASP A 1 262 ? -5.211 36.621 -2.160 1.00 37.18 262 ASP A N 1
ATOM 1977 C CA . ASP A 1 262 ? -5.710 37.600 -1.214 1.00 42.83 262 ASP A CA 1
ATOM 1978 C C . ASP A 1 262 ? -5.430 37.044 0.176 1.00 46.01 262 ASP A C 1
ATOM 1979 O O . ASP A 1 262 ? -5.021 37.780 1.071 1.00 44.92 262 ASP A O 1
ATOM 1984 N N . LEU A 1 263 ? -5.693 35.747 0.352 1.00 46.31 263 LEU A N 1
ATOM 1985 C CA . LEU A 1 263 ? -5.450 35.089 1.630 1.00 43.73 263 LEU A CA 1
ATOM 1986 C C . LEU A 1 263 ? -3.970 35.174 2.011 1.00 38.87 263 LEU A C 1
ATOM 1987 O O . LEU A 1 263 ? -3.621 35.684 3.077 1.00 40.90 263 LEU A O 1
ATOM 1992 N N . VAL A 1 264 ? -3.101 34.728 1.115 1.00 36.23 264 VAL A N 1
ATOM 1993 C CA . VAL A 1 264 ? -1.671 34.762 1.373 1.00 41.20 264 VAL A CA 1
ATOM 1994 C C . VAL A 1 264 ? -1.227 36.174 1.795 1.00 43.61 264 VAL A C 1
ATOM 1995 O O . VAL A 1 264 ? -0.519 36.334 2.791 1.00 44.32 264 VAL A O 1
ATOM 1999 N N . SER A 1 265 ? -1.704 37.190 1.076 1.00 48.56 265 SER A N 1
ATOM 2000 C CA . SER A 1 265 ? -1.348 38.589 1.350 1.00 48.21 265 SER A CA 1
ATOM 2001 C C . SER A 1 265 ? -1.828 39.094 2.717 1.00 43.91 265 SER A C 1
ATOM 2002 O O . SER A 1 265 ? -1.203 39.976 3.306 1.00 44.13 265 SER A O 1
ATOM 2005 N N . ARG A 1 266 ? -2.931 38.537 3.211 1.00 38.81 266 ARG A N 1
ATOM 2006 C CA . ARG A 1 266 ? -3.473 38.919 4.509 1.00 38.35 266 ARG A CA 1
ATOM 2007 C C . ARG A 1 266 ? -2.633 38.383 5.673 1.00 41.31 266 ARG A C 1
ATOM 2008 O O . ARG A 1 266 ? -2.826 38.794 6.825 1.00 40.48 266 ARG A O 1
ATOM 2016 N N . PHE A 1 267 ? -1.762 37.413 5.388 1.00 38.32 267 PHE A N 1
ATOM 2017 C CA . PHE A 1 267 ? -0.875 36.819 6.396 1.00 36.64 267 PHE A CA 1
ATOM 2018 C C . PHE A 1 267 ? 0.423 37.595 6.377 1.00 36.31 267 PHE A C 1
ATOM 2019 O O . PHE A 1 267 ? 1.009 37.889 7.416 1.00 39.83 267 PHE A O 1
ATOM 2027 N N . LEU A 1 268 ? 0.903 37.872 5.178 1.00 38.64 268 LEU A N 1
ATOM 2028 C CA . LEU A 1 268 ? 2.148 38.593 5.029 1.00 43.91 268 LEU A CA 1
ATOM 2029 C C . LEU A 1 268 ? 1.912 40.103 5.188 1.00 44.62 268 LEU A C 1
ATOM 2030 O O . LEU A 1 268 ? 2.000 40.869 4.241 1.00 51.06 268 LEU A O 1
ATOM 2035 N N . VAL A 1 269 ? 1.578 40.493 6.413 1.00 47.34 269 VAL A N 1
ATOM 2036 C CA . VAL A 1 269 ? 1.318 41.873 6.807 1.00 45.29 269 VAL A CA 1
ATOM 2037 C C . VAL A 1 269 ? 2.361 42.219 7.868 1.00 44.05 269 VAL A C 1
ATOM 2038 O O . VAL A 1 269 ? 2.314 41.671 8.968 1.00 40.78 269 VAL A O 1
ATOM 2042 N N . VAL A 1 270 ? 3.284 43.130 7.558 1.00 45.76 270 VAL A N 1
ATOM 2043 C CA . VAL A 1 270 ? 4.342 43.492 8.517 1.00 49.06 270 VAL A CA 1
ATOM 2044 C C . VAL A 1 270 ? 3.863 43.997 9.875 1.00 43.50 270 VAL A C 1
ATOM 2045 O O . VAL A 1 270 ? 4.527 43.788 10.884 1.00 45.88 270 VAL A O 1
ATOM 2049 N N . GLN A 1 271 ? 2.730 44.684 9.907 1.00 43.28 271 GLN A N 1
ATOM 2050 C CA . GLN A 1 271 ? 2.231 45.193 11.175 1.00 43.79 271 GLN A CA 1
ATOM 2051 C C . GLN A 1 271 ? 1.306 44.211 11.859 1.00 38.27 271 GLN A C 1
ATOM 2052 O O . GLN A 1 271 ? 0.132 44.106 11.521 1.00 39.95 271 GLN A O 1
ATOM 2058 N N . PRO A 1 272 ? 1.824 43.528 12.895 1.00 36.37 272 PRO A N 1
ATOM 2059 C CA . PRO A 1 272 ? 1.102 42.518 13.679 1.00 38.84 272 PRO A CA 1
ATOM 2060 C C . PRO A 1 272 ? -0.366 42.791 13.912 1.00 47.58 272 PRO A C 1
ATOM 2061 O O . PRO A 1 272 ? -1.210 41.904 13.719 1.00 50.64 272 PRO A O 1
ATOM 2065 N N . GLN A 1 273 ? -0.663 44.027 14.290 1.00 49.92 273 GLN A N 1
ATOM 2066 C CA . GLN A 1 273 ? -2.027 44.458 14.580 1.00 47.56 273 GLN A CA 1
ATOM 2067 C C . GLN A 1 273 ? -2.919 44.378 13.350 1.00 45.75 273 GLN A C 1
ATOM 2068 O O . GLN A 1 273 ? -4.130 44.213 13.467 1.00 42.41 273 GLN A O 1
ATOM 2074 N N . LYS A 1 274 ? -2.322 44.532 12.176 1.00 46.10 274 LYS A N 1
ATOM 2075 C CA . LYS A 1 274 ? -3.080 44.489 10.925 1.00 60.24 274 LYS A CA 1
ATOM 2076 C C . LYS A 1 274 ? -2.976 43.160 10.157 1.00 59.92 274 LYS A C 1
ATOM 2077 O O . LYS A 1 274 ? -3.367 43.073 8.985 1.00 55.98 274 LYS A O 1
ATOM 2083 N N . ARG A 1 275 ? -2.418 42.141 10.802 1.00 57.16 275 ARG A N 1
ATOM 2084 C CA . ARG A 1 275 ? -2.256 40.836 10.177 1.00 51.38 275 ARG A CA 1
ATOM 2085 C C . ARG A 1 275 ? -3.439 39.937 10.520 1.00 50.84 275 ARG A C 1
ATOM 2086 O O . ARG A 1 275 ? -4.085 40.111 11.547 1.00 53.58 275 ARG A O 1
ATOM 2094 N N . TYR A 1 276 ? -3.735 38.989 9.640 1.00 49.36 276 TYR A N 1
ATOM 2095 C CA . TYR A 1 276 ? -4.848 38.071 9.858 1.00 44.02 276 TYR A CA 1
ATOM 2096 C C . TYR A 1 276 ? -4.628 37.154 11.061 1.00 39.51 276 TYR A C 1
ATOM 2097 O O . TYR A 1 276 ? -3.496 36.772 11.380 1.00 32.12 276 TYR A O 1
ATOM 2106 N N . THR A 1 277 ? -5.715 36.808 11.735 1.00 38.26 277 THR A N 1
ATOM 2107 C CA . THR A 1 277 ? -5.628 35.896 12.859 1.00 40.96 277 THR A CA 1
ATOM 2108 C C . THR A 1 277 ? -6.073 34.551 12.283 1.00 43.10 277 THR A C 1
ATOM 2109 O O . THR A 1 277 ? -6.627 34.493 11.175 1.00 37.59 277 THR A O 1
ATOM 2113 N N . ALA A 1 278 ? -5.841 33.476 13.032 1.00 42.20 278 ALA A N 1
ATOM 2114 C CA . ALA A 1 278 ? -6.238 32.143 12.600 1.00 39.34 278 ALA A CA 1
ATOM 2115 C C . ALA A 1 278 ? -7.745 32.110 12.368 1.00 39.65 278 ALA A C 1
ATOM 2116 O O . ALA A 1 278 ? -8.212 31.606 11.349 1.00 37.33 278 ALA A O 1
ATOM 2118 N N . GLU A 1 279 ? -8.486 32.711 13.296 1.00 42.29 279 GLU A N 1
ATOM 2119 C CA . GLU A 1 279 ? -9.940 32.764 13.228 1.00 47.23 279 GLU A CA 1
ATOM 2120 C C . GLU A 1 279 ? -10.439 33.568 12.034 1.00 50.16 279 GLU A C 1
ATOM 2121 O O . GLU A 1 279 ? -11.500 33.269 11.490 1.00 54.09 279 GLU A O 1
ATOM 2127 N N . GLU A 1 280 ? -9.691 34.601 11.645 1.00 49.61 280 GLU A N 1
ATOM 2128 C CA . GLU A 1 280 ? -10.065 35.426 10.490 1.00 50.43 280 GLU A CA 1
ATOM 2129 C C . GLU A 1 280 ? -9.755 34.643 9.213 1.00 46.00 280 GLU A C 1
ATOM 2130 O O . GLU A 1 280 ? -10.584 34.545 8.303 1.00 41.11 280 GLU A O 1
ATOM 2136 N N . ALA A 1 281 ? -8.551 34.082 9.167 1.00 39.54 281 ALA A N 1
ATOM 2137 C CA . ALA A 1 281 ? -8.096 33.290 8.039 1.00 40.19 281 ALA A CA 1
ATOM 2138 C C . ALA A 1 281 ? -9.127 32.210 7.690 1.00 41.95 281 ALA A C 1
ATOM 2139 O O . ALA A 1 281 ? -9.583 32.135 6.552 1.00 43.30 281 ALA A O 1
ATOM 2141 N N . LEU A 1 282 ? -9.564 31.454 8.690 1.00 38.62 282 LEU A N 1
ATOM 2142 C CA . LEU A 1 282 ? -10.555 30.405 8.484 1.00 39.96 282 LEU A CA 1
ATOM 2143 C C . LEU A 1 282 ? -11.891 30.939 8.004 1.00 42.46 282 LEU A C 1
ATOM 2144 O O . LEU A 1 282 ? -12.685 30.192 7.446 1.00 50.76 282 LEU A O 1
ATOM 2149 N N . ALA A 1 283 ? -12.153 32.223 8.233 1.00 47.26 283 ALA A N 1
ATOM 2150 C CA . ALA A 1 283 ? -13.430 32.815 7.819 1.00 48.46 283 ALA A CA 1
ATOM 2151 C C . ALA A 1 283 ? -13.354 33.464 6.443 1.00 45.07 283 ALA A C 1
ATOM 2152 O O . ALA A 1 283 ? -14.362 33.894 5.880 1.00 44.79 283 ALA A O 1
ATOM 2154 N N . HIS A 1 284 ? -12.146 33.522 5.905 1.00 44.65 284 HIS A N 1
ATOM 2155 C CA . HIS A 1 284 ? -11.906 34.105 4.599 1.00 47.32 284 HIS A CA 1
ATOM 2156 C C . HIS A 1 284 ? -12.633 33.292 3.527 1.00 56.77 284 HIS A C 1
ATOM 2157 O O . HIS A 1 284 ? -12.803 32.078 3.675 1.00 62.69 284 HIS A O 1
ATOM 2164 N N . PRO A 1 285 ? -13.050 33.949 2.421 1.00 60.69 285 PRO A N 1
ATOM 2165 C CA . PRO A 1 285 ? -13.761 33.311 1.307 1.00 59.44 285 PRO A CA 1
ATOM 2166 C C . PRO A 1 285 ? -13.206 31.941 0.907 1.00 59.39 285 PRO A C 1
ATOM 2167 O O . PRO A 1 285 ? -13.958 30.984 0.742 1.00 58.72 285 PRO A O 1
ATOM 2171 N N . PHE A 1 286 ? -11.884 31.879 0.773 1.00 53.99 286 PHE A N 1
ATOM 2172 C CA . PHE A 1 286 ? -11.152 30.671 0.387 1.00 51.00 286 PHE A CA 1
ATOM 2173 C C . PHE A 1 286 ? -11.613 29.374 1.045 1.00 52.49 286 PHE A C 1
ATOM 2174 O O . PHE A 1 286 ? -11.516 28.305 0.451 1.00 56.93 286 PHE A O 1
ATOM 2182 N N . PHE A 1 287 ? -12.135 29.470 2.267 1.00 49.89 287 PHE A N 1
ATOM 2183 C CA . PHE A 1 287 ? -12.593 28.311 3.025 1.00 41.87 287 PHE A CA 1
ATOM 2184 C C . PHE A 1 287 ? -14.098 28.227 3.209 1.00 45.11 287 PHE A C 1
ATOM 2185 O O . PHE A 1 287 ? -14.552 27.452 4.048 1.00 47.85 287 PHE A O 1
ATOM 2193 N N . GLN A 1 288 ? -14.878 28.949 2.405 1.00 50.97 288 GLN A N 1
ATOM 2194 C CA . GLN A 1 288 ? -16.335 28.962 2.589 1.00 58.18 288 GLN A CA 1
ATOM 2195 C C . GLN A 1 288 ? -17.243 28.309 1.552 1.00 63.86 288 GLN A C 1
ATOM 2196 O O . GLN A 1 288 ? -18.471 28.477 1.613 1.00 70.19 288 GLN A O 1
ATOM 2202 N N . GLN A 1 289 ? -16.666 27.511 0.662 1.00 65.40 289 GLN A N 1
ATOM 2203 C CA . GLN A 1 289 ? -17.427 26.861 -0.418 1.00 67.94 289 GLN A CA 1
ATOM 2204 C C . GLN A 1 289 ? -18.672 26.016 -0.067 1.00 66.65 289 GLN A C 1
ATOM 2205 O O . GLN A 1 289 ? -19.634 25.947 -0.845 1.00 68.54 289 GLN A O 1
ATOM 2211 N N . TYR A 1 290 ? -18.678 25.401 1.105 1.00 65.59 290 TYR A N 1
ATOM 2212 C CA . TYR A 1 290 ? -19.802 24.555 1.490 1.00 65.48 290 TYR A CA 1
ATOM 2213 C C . TYR A 1 290 ? -20.610 25.029 2.674 1.00 73.39 290 TYR A C 1
ATOM 2214 O O . TYR A 1 290 ? -21.104 24.211 3.456 1.00 76.47 290 TYR A O 1
ATOM 2223 N N . VAL A 1 291 ? -20.737 26.339 2.827 1.00 79.98 291 VAL A N 1
ATOM 2224 C CA . VAL A 1 291 ? -21.517 26.861 3.945 1.00 84.44 291 VAL A CA 1
ATOM 2225 C C . VAL A 1 291 ? -23.016 26.915 3.616 1.00 86.52 291 VAL A C 1
ATOM 2226 O O . VAL A 1 291 ? -23.408 27.124 2.464 1.00 91.64 291 VAL A O 1
#

Nearest PDB structures (foldseek):
  1ql6-assembly1_A  TM=9.960E-01  e=3.209E-49  Oryctolagus cuniculus
  2phk-assembly1_A-2  TM=9.854E-01  e=3.187E-48  Oryctolagus cuniculus
  8jfk-assembly1_C  TM=9.667E-01  e=7.189E-44  Homo sapiens
  2y7j-assembly1_B  TM=9.769E-01  e=1.838E-41  Homo sapiens
  2y7j-assembly1_C  TM=9.777E-01  e=4.257E-41  Homo sapiens

Radius of gyration: 19.14 Å; Cα contacts (8 Å, |Δi|>4): 483; chains: 1; bounding box: 53×55×48 Å

B-factor: mean 48.64, std 19.33, range [9.86, 121.69]

InterPro domains:
  IPR000719 Protein kinase domain [PF00069] (20-288)
  IPR000719 Protein kinase domain [PS50011] (20-288)
  IPR000719 Protein kinase domain [SM00220] (20-288)
  IPR002291 Phosphorylase kinase, gamma catalytic subunit [PR01049] (117-138)
  IPR002291 Phosphorylase kinase, gamma catalytic subunit [PR01049] (280-291)
  IPR002291 Phosphorylase kinase, gamma catalytic subunit [PR01049] (297-312)
  IPR002291 Phosphorylase kinase, gamma catalytic subunit [PR01049] (313-331)
  IPR002291 Phosphorylase kinase, gamma catalytic subunit [PR01049] (332-346)
  IPR002291 Phosphorylase kinase, gamma catalytic subunit [PR01049] (347-362)
  IPR002291 Phosphorylase kinase, gamma catalytic subunit [PR01049] (363-376)
  IPR008271 Serine/threonine-protein kinase, active site [PS00108] (146-158)
  IPR011009 Protein kinase-like domain superfamily [SSF56112] (14-324)
  IPR017441 Protein kinase, ATP binding site [PS00107] (26-49)

Foldseek 3Di:
DVVQKAWDDWQDADLFWTKTWIAGVVVRAIWIKIKGFLCRDDVCPPVSSVVQVVLVVQLVVVLVVLAPDPAAWHFDDWDDDPTIIITITHDQPQFFQLVVCVVVLAADLVVLLVQLLSVLVSLVVCVVQQKAQLADDRNQWTAHPVRGTYGHDSSVMDRDDVPDAAADQDYDLLLFALLNVVSVVDVPRSHHGNLSNLLSSLQHSLCNQQSDGQFDDPDSVVSSVCLLVLPGDDDPVGCPPDDVQSVVLSVLSSDNDSVSHDHSVRSCVRPSNPPPD